Protein AF-0000000072652671 (afdb_homodimer)

Sequence (298 aa):
MTNKTDELKLILDKHKIGIACITETWLKKNNTIYNDFCFNNQFQPLFAHREKRKGGGCAILISNCLTFRCIFQGSKFQCELICVKLLIAQPILIICIYRPPDCTVKNTRKILKYIYNLLGNTKRYIILGDFNSPNINWNMLAASDQIGKMTNKTDELKLILDKHKIGIACITETWLKKNNTIYNDFCFNNQFQPLFAHREKRKGGGCAILISNCLTFRCIFQGSKFQCELICVKLLIAQPILIICIYRPPDCTVKNTRKILKYIYNLLGNTKRYIILGDFNSPNINWNMLAASDQIGK

Foldseek 3Di:
DAVVLVVCLVPDDLVDWDKDKDWWSQDDPVRDPQVSNCNNVQWHKAWADQHPDGTTIMMMIGGNVWDKDWPDAYDALNKGKTWMWTDDPAIEIEIEIEADAPRDLVSVLVVVVVVVVVCVPHDHYHYHYDNNHPPHPPPPPVPVVPVVD/DDDVLVVCLVPDDLVDWDKDKDWWPQDDPVRDPQVSNCNNVQWHKAWADQHPDGTTIMMMIGGNVWDKDWPDAYDALNKGKTWMWTDDPAIEIEIEIEADQPRDLVSVVVVVVVVVVVCVPHDHYHYHYDNNHPPHPPPPPVPVVPVVD

Nearest PDB structures (foldseek):
  9dp2-assembly1_A  TM=6.483E-01  e=9.415E-03  Homo sapiens
  6mko-assembly1_A  TM=5.745E-01  e=6.938E-03  Homo sapiens
  7cd5-assembly1_A  TM=5.610E-01  e=8.857E-03  Mus musculus
  6xpd-assembly1_A  TM=3.887E-01  e=1.246E+00  Homo sapiens
  6xpe-assembly1_A  TM=3.657E-01  e=2.030E+00  Homo sapiens

pLDDT: mean 76.17, std 20.05, range [20.12, 97.31]

Secondary structure (DSSP, 8-state):
--HHHHHHHHH--TTSEEEEEEE-----GGG--HHHHHTTTTEEEEEE--SSSSS--EEEEEETTS-EEEEEEEEETTEEEEEEEE-SSS-EEEEEEE--TT--HHHHHHHHHHHHHHHTT-SEEEEEEE---SS--GGGGGGHHHH--/--THHHHHHHH--TTSEEEEEEE-----GGG--HHHHHTTTTEEEEEE--SSSSS--EEEEEETTS-EEEEEEEEETTEEEEEEEE-SSS-EEEEEEE--TT--HHHHHHHHHHHHHHHTT-SEEEEEEE---SS--GGGGGGHHHH--

Radius of gyration: 17.99 Å; Cα contacts (8 Å, |Δi|>4): 684; chains: 2; bounding box: 40×51×48 Å

Structure (mmCIF, N/CA/C/O backbone):
data_AF-0000000072652671-model_v1
#
loop_
_entity.id
_entity.type
_entity.pdbx_description
1 polymer 'Endonuclease/exonuclease/phosphatase domain-containing protein'
#
loop_
_atom_site.group_PDB
_atom_site.id
_atom_site.type_symbol
_atom_site.label_atom_id
_atom_site.label_alt_id
_atom_site.label_comp_id
_atom_site.label_asym_id
_atom_site.label_entity_id
_atom_site.label_seq_id
_atom_site.pdbx_PDB_ins_code
_atom_site.Cartn_x
_atom_site.Cartn_y
_atom_site.Cartn_z
_atom_site.occupancy
_atom_site.B_iso_or_equiv
_atom_site.auth_seq_id
_atom_site.auth_comp_id
_atom_site.auth_asym_id
_atom_site.auth_atom_id
_atom_site.pdbx_PDB_model_num
ATOM 1 N N . MET A 1 1 ? 16.094 -19.891 -0.466 1 27.89 1 MET A N 1
ATOM 2 C CA . MET A 1 1 ? 14.664 -19.812 -0.726 1 27.89 1 MET A CA 1
ATOM 3 C C . MET A 1 1 ? 13.984 -18.844 0.251 1 27.89 1 MET A C 1
ATOM 5 O O . MET A 1 1 ? 14.477 -18.641 1.362 1 27.89 1 MET A O 1
ATOM 9 N N . THR A 1 2 ? 12.734 -18.016 -0.1 1 42.75 2 THR A N 1
ATOM 10 C CA . THR A 1 2 ? 12.383 -16.625 -0.364 1 42.75 2 THR A CA 1
ATOM 11 C C . THR A 1 2 ? 11.766 -15.969 0.874 1 42.75 2 THR A C 1
ATOM 13 O O . THR A 1 2 ? 10.781 -16.469 1.412 1 42.75 2 THR A O 1
ATOM 16 N N . ASN A 1 3 ? 12.547 -15.164 1.751 1 51.25 3 ASN A N 1
ATOM 17 C CA . ASN A 1 3 ? 12.43 -14.477 3.031 1 51.25 3 ASN A CA 1
ATOM 18 C C . ASN A 1 3 ? 11.188 -13.594 3.084 1 51.25 3 ASN A C 1
ATOM 20 O O . ASN A 1 3 ? 10.5 -13.539 4.102 1 51.25 3 ASN A O 1
ATOM 24 N N . LYS A 1 4 ? 10.875 -12.961 2.043 1 58.47 4 LYS A N 1
ATOM 25 C CA . LYS A 1 4 ? 9.719 -12.086 1.948 1 58.47 4 LYS A CA 1
ATOM 26 C C . LYS A 1 4 ? 8.422 -12.859 2.172 1 58.47 4 LYS A C 1
ATOM 28 O O . LYS A 1 4 ? 7.531 -12.398 2.893 1 58.47 4 LYS A O 1
ATOM 33 N N . THR A 1 5 ? 8.469 -14.055 1.841 1 63.81 5 THR A N 1
ATOM 34 C CA . THR A 1 5 ? 7.258 -14.859 1.917 1 63.81 5 THR A CA 1
ATOM 35 C C . THR A 1 5 ? 6.992 -15.305 3.352 1 63.81 5 THR A C 1
ATOM 37 O O . THR A 1 5 ? 5.84 -15.352 3.791 1 63.81 5 THR A O 1
ATOM 40 N N . ASP A 1 6 ? 8.094 -15.336 4.156 1 66.25 6 ASP A N 1
ATOM 41 C CA . ASP A 1 6 ? 7.91 -15.781 5.535 1 66.25 6 ASP A CA 1
ATOM 42 C C . ASP A 1 6 ? 7.324 -14.672 6.398 1 66.25 6 ASP A C 1
ATOM 44 O O . ASP A 1 6 ? 6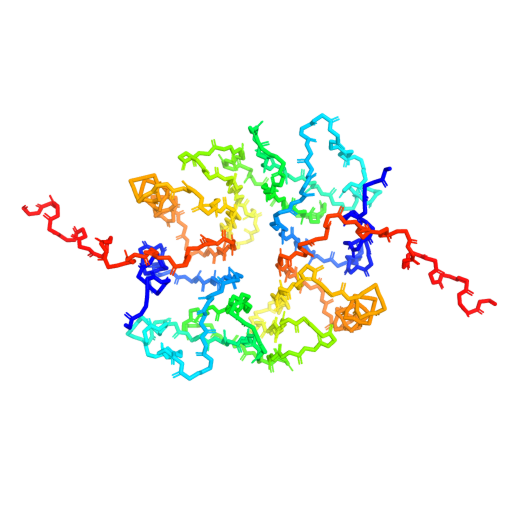.453 -14.922 7.234 1 66.25 6 ASP A O 1
ATOM 48 N N . GLU A 1 7 ? 7.832 -13.438 6.23 1 67.88 7 GLU A N 1
ATOM 49 C CA . GLU A 1 7 ? 7.305 -12.289 6.961 1 67.88 7 GLU A CA 1
ATOM 50 C C . GLU A 1 7 ? 5.82 -12.086 6.672 1 67.88 7 GLU A C 1
ATOM 52 O O . GLU A 1 7 ? 5.035 -11.812 7.586 1 67.88 7 GLU A O 1
ATOM 57 N N . LEU A 1 8 ? 5.547 -12.258 5.484 1 71.81 8 LEU A N 1
ATOM 58 C CA . LEU A 1 8 ? 4.152 -12.109 5.09 1 71.81 8 LEU A CA 1
ATOM 59 C C . LEU A 1 8 ? 3.285 -13.195 5.723 1 71.81 8 LEU A C 1
ATOM 61 O O . LEU A 1 8 ? 2.166 -12.922 6.16 1 71.81 8 LEU A O 1
ATOM 65 N N . LYS A 1 9 ? 3.883 -14.305 5.828 1 71.56 9 LYS A N 1
ATOM 66 C CA . LYS A 1 9 ? 3.137 -15.43 6.391 1 71.56 9 LYS A CA 1
ATOM 67 C C . LYS A 1 9 ? 2.77 -15.164 7.852 1 71.56 9 LYS A C 1
ATOM 69 O O . LYS A 1 9 ? 1.702 -15.578 8.312 1 71.56 9 LYS A O 1
ATOM 74 N N . LEU A 1 10 ? 3.639 -14.438 8.5 1 67.69 10 LEU A N 1
ATOM 75 C CA . LEU A 1 10 ? 3.428 -14.156 9.914 1 67.69 10 LEU A CA 1
ATOM 76 C C . LEU A 1 10 ? 2.236 -13.219 10.109 1 67.69 10 LEU A C 1
ATOM 78 O O . LEU A 1 10 ? 1.54 -13.305 11.125 1 67.69 10 LEU A O 1
ATOM 82 N N . ILE A 1 11 ? 2.021 -12.492 9.125 1 70.88 11 ILE A N 1
ATOM 83 C CA . ILE A 1 11 ? 1.024 -11.461 9.367 1 70.88 11 ILE A CA 1
ATOM 84 C C . ILE A 1 11 ? -0.266 -11.797 8.625 1 70.88 11 ILE A C 1
ATOM 86 O O . ILE A 1 11 ? -1.341 -11.312 8.977 1 70.88 11 ILE A O 1
ATOM 90 N N . LEU A 1 12 ? -0.127 -12.656 7.715 1 74.5 12 LEU A N 1
ATOM 91 C CA . LEU A 1 12 ? -1.332 -12.984 6.961 1 74.5 12 LEU A CA 1
ATOM 92 C C . LEU A 1 12 ? -2.121 -14.086 7.656 1 74.5 12 LEU A C 1
ATOM 94 O O . LEU A 1 12 ? -1.547 -15.086 8.094 1 74.5 12 LEU A O 1
ATOM 98 N N . ASP A 1 13 ? -3.316 -13.75 8.023 1 69.69 13 ASP A N 1
ATOM 99 C CA . ASP A 1 13 ? -4.223 -14.703 8.648 1 69.69 13 ASP A CA 1
ATOM 100 C C . ASP A 1 13 ? -5.125 -15.367 7.613 1 69.69 13 ASP A C 1
ATOM 102 O O . ASP A 1 13 ? -5.938 -14.703 6.969 1 69.69 13 ASP A O 1
ATO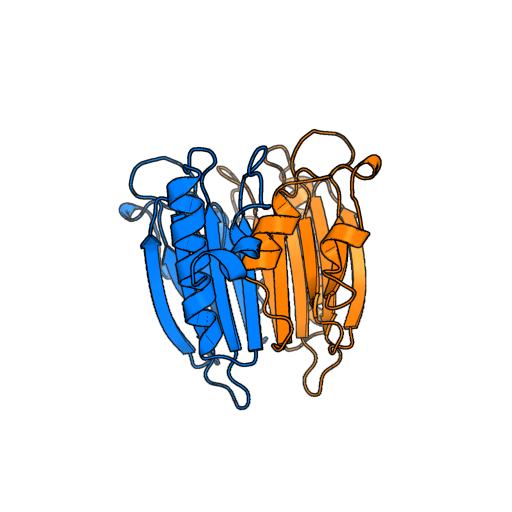M 106 N N . LYS A 1 14 ? -5.059 -16.656 7.547 1 65.12 14 LYS A N 1
ATOM 107 C CA . LYS A 1 14 ? -5.762 -17.422 6.527 1 65.12 14 LYS A CA 1
ATOM 108 C C . LYS A 1 14 ? -7.27 -17.391 6.766 1 65.12 14 LYS A C 1
ATOM 110 O O . LYS A 1 14 ? -8.047 -17.703 5.863 1 65.12 14 LYS A O 1
ATOM 115 N N . HIS A 1 15 ? -7.66 -17.016 7.848 1 70 15 HIS A N 1
ATOM 116 C CA . HIS A 1 15 ? -9.086 -17.047 8.156 1 70 15 HIS A CA 1
ATOM 117 C C . HIS A 1 15 ? -9.727 -15.68 7.914 1 70 15 HIS A C 1
ATOM 119 O O . HIS A 1 15 ? -10.945 -15.531 8.039 1 70 15 HIS A O 1
ATOM 125 N N . LYS A 1 16 ? -8.906 -14.836 7.535 1 77.38 16 LYS A N 1
ATOM 126 C CA . LYS A 1 16 ? -9.398 -13.477 7.32 1 77.38 16 LYS A CA 1
ATOM 127 C C . LYS A 1 16 ? -9.328 -13.102 5.844 1 77.38 16 LYS A C 1
ATOM 129 O O . LYS A 1 16 ? -8.711 -13.805 5.043 1 77.38 16 LYS A O 1
ATOM 134 N N . ILE A 1 17 ? -10.195 -12.18 5.523 1 78.75 17 ILE A N 1
ATOM 135 C CA . ILE A 1 17 ? -10.156 -11.641 4.168 1 78.75 17 ILE A CA 1
ATOM 136 C C . ILE A 1 17 ? -9.125 -10.516 4.094 1 78.75 17 ILE A C 1
ATOM 138 O O . ILE A 1 17 ? -9.32 -9.453 4.688 1 78.75 17 ILE A O 1
ATOM 142 N N . GLY A 1 18 ? -8.117 -10.906 3.414 1 87.44 18 GLY A N 1
ATOM 143 C CA . GLY A 1 18 ? -7.023 -9.945 3.473 1 87.44 18 GLY A CA 1
ATOM 144 C C . GLY A 1 18 ? -6.359 -9.719 2.127 1 87.44 18 GLY A C 1
ATOM 145 O O . GLY A 1 18 ? -6.512 -10.523 1.207 1 87.44 18 GLY A O 1
ATOM 146 N N . ILE A 1 19 ? -5.855 -8.578 1.932 1 91 19 ILE A N 1
ATOM 147 C CA . ILE A 1 19 ? -5.023 -8.211 0.794 1 91 19 ILE A CA 1
ATOM 148 C C . ILE A 1 19 ? -3.688 -7.664 1.291 1 91 19 ILE A C 1
ATOM 150 O O . ILE A 1 19 ? -3.648 -6.883 2.246 1 91 19 ILE A O 1
ATOM 154 N N . ALA A 1 20 ? -2.633 -8.141 0.738 1 89.19 20 ALA A N 1
ATOM 155 C CA . ALA A 1 20 ? -1.309 -7.602 1.043 1 89.19 20 ALA A CA 1
ATOM 156 C C . ALA A 1 20 ? -0.639 -7.047 -0.21 1 89.19 20 ALA A C 1
ATOM 158 O O . ALA A 1 20 ? -0.606 -7.711 -1.25 1 89.19 20 ALA A O 1
ATOM 159 N N . CYS A 1 21 ? -0.188 -5.812 -0.138 1 90.38 21 CYS A N 1
ATOM 160 C CA . CYS A 1 21 ? 0.59 -5.184 -1.197 1 90.38 21 CYS A CA 1
ATOM 161 C C . CYS A 1 21 ? 2.021 -4.922 -0.741 1 90.38 21 CYS A C 1
ATOM 163 O O . CYS A 1 21 ? 2.242 -4.27 0.28 1 90.38 21 CYS A O 1
ATOM 165 N N . ILE A 1 22 ? 2.92 -5.359 -1.523 1 85.19 22 ILE A N 1
ATOM 166 C CA . ILE A 1 22 ? 4.324 -5.273 -1.14 1 85.19 22 ILE A CA 1
ATOM 167 C C . ILE A 1 22 ? 5.121 -4.586 -2.248 1 85.19 22 ILE A C 1
ATOM 169 O O . ILE A 1 22 ? 4.949 -4.902 -3.43 1 85.19 22 ILE A O 1
ATOM 173 N N . THR A 1 23 ? 5.883 -3.609 -1.855 1 84.44 23 THR A N 1
ATOM 174 C CA . THR A 1 23 ? 6.812 -3.02 -2.812 1 84.44 23 THR A CA 1
ATOM 175 C C . THR A 1 23 ? 8.25 -3.416 -2.486 1 84.44 23 THR A C 1
ATOM 177 O O . THR A 1 23 ? 8.57 -3.691 -1.331 1 84.44 23 THR A O 1
ATOM 180 N N . GLU A 1 24 ? 9.148 -3.508 -3.477 1 74.75 24 GLU A N 1
ATOM 181 C CA . GLU A 1 24 ? 10.539 -3.951 -3.408 1 74.75 24 GLU A CA 1
ATOM 182 C C . GLU A 1 24 ? 10.625 -5.414 -2.977 1 74.75 24 GLU A C 1
ATOM 184 O O . GLU A 1 24 ? 11.172 -5.719 -1.912 1 74.75 24 GLU A O 1
ATOM 189 N N . THR A 1 25 ? 10.109 -6.312 -3.686 1 64.69 25 THR A N 1
ATOM 190 C CA . THR A 1 25 ? 10.047 -7.742 -3.398 1 64.69 25 THR A CA 1
ATOM 191 C C . THR A 1 25 ? 11.406 -8.398 -3.635 1 64.69 25 THR A C 1
ATOM 193 O O . THR A 1 25 ? 11.68 -9.477 -3.1 1 64.69 25 THR A O 1
ATOM 196 N N . TRP A 1 26 ? 12.25 -7.758 -4.242 1 59.72 26 TRP A N 1
ATOM 197 C CA . TRP A 1 26 ? 13.562 -8.242 -4.629 1 59.72 26 TRP A CA 1
ATOM 198 C C . TRP A 1 26 ? 13.461 -9.602 -5.312 1 59.72 26 TRP A C 1
ATOM 200 O O . TRP A 1 26 ? 14.414 -10.391 -5.297 1 59.72 26 TRP A O 1
ATOM 210 N N . LEU A 1 27 ? 12.211 -9.844 -5.68 1 62.81 27 LEU A N 1
ATOM 211 C CA . LEU A 1 27 ? 12.008 -11.109 -6.387 1 62.81 27 LEU A CA 1
ATOM 212 C C . LEU A 1 27 ? 12.336 -10.961 -7.871 1 62.81 27 LEU A C 1
ATOM 214 O O . LEU A 1 27 ? 12.047 -9.922 -8.477 1 62.81 27 LEU A O 1
ATOM 218 N N . LYS A 1 28 ? 13.234 -11.859 -8.344 1 60.84 28 LYS A N 1
ATOM 219 C CA . LYS A 1 28 ? 13.453 -11.938 -9.781 1 60.84 28 LYS A CA 1
ATOM 220 C C . LYS A 1 28 ? 12.508 -12.953 -10.422 1 60.84 28 LYS A C 1
ATOM 222 O O . LYS A 1 28 ? 12.062 -13.898 -9.766 1 60.84 28 LYS A O 1
ATOM 227 N N . LYS A 1 29 ? 12.055 -12.523 -11.656 1 60.69 29 LYS A N 1
ATOM 228 C CA . LYS A 1 29 ? 11.156 -13.383 -12.406 1 60.69 29 LYS A CA 1
ATOM 229 C C . LYS A 1 29 ? 11.562 -14.852 -12.289 1 60.69 29 LYS A C 1
ATOM 231 O O . LYS A 1 29 ? 10.711 -15.719 -12.086 1 60.69 29 LYS A O 1
ATOM 236 N N . ASN A 1 30 ? 12.758 -15.055 -12.344 1 58.38 30 ASN A N 1
ATOM 237 C CA . ASN A 1 30 ? 13.219 -16.438 -12.391 1 58.38 30 ASN A CA 1
ATOM 238 C C . ASN A 1 30 ? 13.297 -17.047 -10.992 1 58.38 30 ASN A C 1
ATO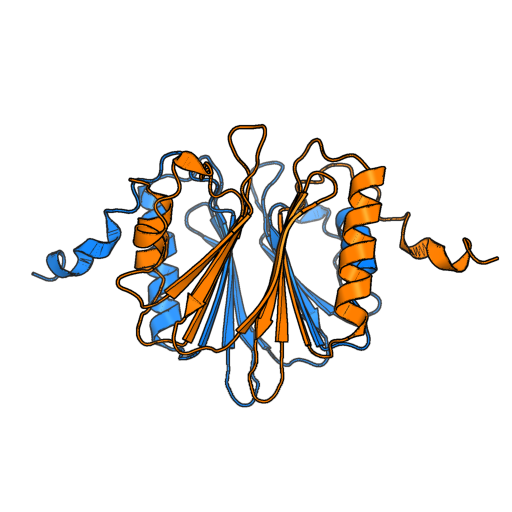M 240 O O . ASN A 1 30 ? 13.375 -18.266 -10.844 1 58.38 30 ASN A O 1
ATOM 244 N N . ASN A 1 31 ? 13.281 -16.234 -10 1 57.28 31 ASN A N 1
ATOM 245 C CA . ASN A 1 31 ? 13.453 -16.734 -8.641 1 57.28 31 ASN A CA 1
ATOM 246 C C . ASN A 1 31 ? 12.164 -16.641 -7.836 1 57.28 31 ASN A C 1
ATOM 248 O O . ASN A 1 31 ? 12.141 -16.953 -6.648 1 57.28 31 ASN A O 1
ATOM 252 N N . THR A 1 32 ? 11.195 -16.172 -8.602 1 57.91 32 THR A N 1
ATOM 253 C CA . THR A 1 32 ? 9.961 -16.031 -7.836 1 57.91 32 THR A CA 1
ATOM 254 C C . THR A 1 32 ? 9.32 -17.391 -7.582 1 57.91 32 THR A C 1
ATOM 256 O O . THR A 1 32 ? 9.008 -18.125 -8.531 1 57.91 32 THR A O 1
ATOM 259 N N . ILE A 1 33 ? 9.414 -17.844 -6.301 1 59.34 33 ILE A N 1
ATOM 260 C CA . ILE A 1 33 ? 8.656 -19.047 -5.988 1 59.34 33 ILE A CA 1
ATOM 261 C C . ILE A 1 33 ? 7.188 -18.703 -5.762 1 59.34 33 ILE A C 1
ATOM 263 O O . ILE A 1 33 ? 6.82 -18.203 -4.691 1 59.34 33 ILE A O 1
ATOM 267 N N . TYR A 1 34 ? 6.395 -18.719 -6.785 1 68.12 34 TYR A N 1
ATOM 268 C CA . TYR A 1 34 ? 4.953 -18.516 -6.809 1 68.12 34 TYR A CA 1
ATOM 269 C C . TYR A 1 34 ? 4.273 -19.281 -5.684 1 68.12 34 TYR A C 1
ATOM 271 O O . TYR A 1 34 ? 3.461 -18.734 -4.941 1 68.12 34 TYR A O 1
ATOM 279 N N . ASN A 1 35 ? 4.727 -20.438 -5.441 1 70.19 35 ASN A N 1
ATOM 280 C CA . ASN A 1 35 ? 4.07 -21.328 -4.492 1 70.19 35 ASN A CA 1
ATOM 281 C C . ASN A 1 35 ? 4.242 -20.844 -3.055 1 70.19 35 ASN A C 1
ATOM 283 O O . ASN A 1 35 ? 3.344 -21.016 -2.229 1 70.19 35 ASN A O 1
ATOM 287 N N . ASP A 1 36 ? 5.352 -20.219 -2.863 1 71.19 36 ASP A N 1
ATOM 288 C CA . ASP A 1 36 ? 5.609 -19.734 -1.509 1 71.19 36 ASP A CA 1
ATOM 289 C C . ASP A 1 36 ? 4.664 -18.594 -1.14 1 71.19 36 ASP A C 1
ATOM 291 O O . ASP A 1 36 ? 4.285 -18.453 0.024 1 71.19 36 ASP A O 1
ATOM 295 N N . PHE A 1 37 ? 4.16 -17.906 -2.164 1 74.19 37 PHE A N 1
ATOM 296 C CA . PHE A 1 37 ? 3.328 -16.75 -1.907 1 74.19 37 PHE A CA 1
ATOM 297 C C . PHE A 1 37 ? 1.853 -17.125 -1.882 1 74.19 37 PHE A C 1
ATOM 299 O O . PHE A 1 37 ? 1.009 -16.328 -1.459 1 74.19 37 PHE A O 1
ATOM 306 N N . CYS A 1 38 ? 1.585 -18.328 -2.145 1 77.81 38 CYS A N 1
ATOM 307 C CA . CYS A 1 38 ? 0.197 -18.781 -2.119 1 77.81 38 CYS A CA 1
ATOM 308 C C . CYS A 1 38 ? -0.225 -19.172 -0.707 1 77.81 38 CYS A C 1
ATOM 310 O O . CYS A 1 38 ? -1.419 -19.25 -0.413 1 77.81 38 CYS A O 1
ATOM 312 N N . PHE A 1 39 ? 0.693 -19.328 0.117 1 77.19 39 PHE A N 1
ATOM 313 C CA . PHE A 1 39 ? 0.412 -19.703 1.496 1 77.19 39 PHE A CA 1
ATOM 314 C C . PHE A 1 39 ? -0.635 -20.812 1.55 1 77.19 39 PHE A C 1
ATOM 316 O O . PHE A 1 39 ? -1.714 -20.625 2.115 1 77.19 39 PHE A O 1
ATOM 323 N N . ASN A 1 40 ? -0.235 -22.062 1.021 1 77.62 40 ASN A N 1
ATOM 324 C CA . ASN A 1 40 ? -1.129 -23.203 0.958 1 77.62 40 ASN A CA 1
ATOM 325 C C . ASN A 1 40 ? -2.451 -22.859 0.284 1 77.62 40 ASN A C 1
ATOM 327 O O . ASN A 1 40 ? -3.523 -23.156 0.813 1 77.62 40 ASN A O 1
ATOM 331 N N . ASN A 1 41 ? -2.484 -22.078 -0.693 1 81.88 41 ASN A N 1
ATOM 332 C CA . ASN A 1 41 ? -3.605 -21.719 -1.556 1 81.88 41 ASN A CA 1
ATOM 333 C C . ASN A 1 41 ? -4.582 -20.781 -0.846 1 81.88 41 ASN A C 1
ATOM 335 O O . ASN A 1 41 ? -5.781 -20.781 -1.137 1 81.88 41 ASN A O 1
ATOM 339 N N . GLN A 1 42 ? -4.059 -20.172 0.102 1 85.75 42 GLN A N 1
ATOM 340 C CA . GLN A 1 42 ? -4.902 -19.234 0.822 1 85.75 42 GLN A CA 1
ATOM 341 C C . GLN A 1 42 ? -4.914 -17.875 0.133 1 85.75 42 GLN A C 1
ATOM 343 O O . GLN A 1 42 ? -5.863 -17.094 0.289 1 85.75 42 GLN A O 1
ATOM 348 N N . PHE A 1 43 ? -3.857 -17.719 -0.622 1 88.62 43 PHE A N 1
ATOM 349 C CA . PHE A 1 43 ? -3.736 -16.438 -1.314 1 88.62 43 PHE A CA 1
ATOM 350 C C . PHE A 1 43 ? -3.406 -16.641 -2.787 1 88.62 43 PHE A C 1
ATOM 352 O O . PHE A 1 43 ? -2.812 -17.656 -3.156 1 88.62 43 PHE A O 1
ATOM 359 N N . GLN A 1 44 ? -3.84 -15.719 -3.598 1 91.06 44 GLN A N 1
ATOM 360 C CA . GLN A 1 44 ? -3.443 -15.609 -4.996 1 91.06 44 GLN A CA 1
ATOM 361 C C . GLN A 1 44 ? -2.486 -14.438 -5.211 1 91.06 44 GLN A C 1
ATOM 363 O O . GLN A 1 44 ? -2.871 -13.281 -5.051 1 91.06 44 GLN A O 1
ATOM 368 N N . PRO A 1 45 ? -1.253 -14.828 -5.531 1 89.94 45 PRO A N 1
ATOM 369 C CA . PRO A 1 45 ? -0.266 -13.758 -5.699 1 89.94 45 PRO A CA 1
ATOM 370 C C . PRO A 1 45 ? -0.209 -13.227 -7.129 1 89.94 45 PRO A C 1
ATOM 372 O O . PRO A 1 45 ? -0.373 -13.992 -8.086 1 89.94 45 PRO A O 1
ATOM 375 N N . LEU A 1 46 ? -0.063 -11.914 -7.289 1 92.62 46 LEU A N 1
ATOM 376 C CA . LEU A 1 46 ? 0.284 -11.227 -8.531 1 92.62 46 LEU A CA 1
ATOM 377 C C . LEU A 1 46 ? 1.613 -10.492 -8.383 1 92.62 46 LEU A C 1
ATOM 379 O O . LEU A 1 46 ? 1.878 -9.875 -7.352 1 92.62 46 LEU A O 1
ATOM 383 N N . PHE A 1 47 ? 2.439 -10.602 -9.469 1 90.38 47 PHE A N 1
ATOM 384 C CA . PHE A 1 47 ? 3.766 -10 -9.367 1 90.38 47 PHE A CA 1
ATOM 385 C C . PHE A 1 47 ? 4.023 -9.062 -10.539 1 90.38 47 PHE A C 1
ATOM 387 O O . PHE A 1 47 ? 3.639 -9.352 -11.672 1 90.38 47 PHE A O 1
ATOM 394 N N . ALA A 1 48 ? 4.637 -7.953 -10.242 1 91.12 48 ALA A N 1
ATOM 395 C CA . ALA A 1 48 ? 5.297 -7.105 -11.227 1 91.12 48 ALA A CA 1
ATOM 396 C C . ALA A 1 48 ? 6.785 -6.969 -10.93 1 91.12 48 ALA A C 1
ATOM 398 O O . ALA A 1 48 ? 7.18 -6.207 -10.039 1 91.12 48 ALA A O 1
ATOM 399 N N . HIS A 1 49 ? 7.578 -7.691 -11.625 1 83.94 49 HIS A N 1
ATOM 400 C CA . HIS A 1 49 ? 9.016 -7.73 -11.391 1 83.94 49 HIS A CA 1
ATOM 401 C C . HIS A 1 49 ? 9.727 -6.609 -12.133 1 83.94 49 HIS A C 1
ATOM 403 O O . HIS A 1 49 ? 9.297 -6.203 -13.219 1 83.94 49 HIS A O 1
ATOM 409 N N . ARG A 1 50 ? 10.836 -6.277 -11.461 1 78.19 50 ARG A N 1
ATOM 410 C CA . ARG A 1 50 ? 11.719 -5.375 -12.195 1 78.19 50 ARG A CA 1
ATOM 411 C C . ARG A 1 50 ? 12.617 -6.152 -13.156 1 78.19 50 ARG A C 1
ATOM 413 O O . ARG A 1 50 ? 13.211 -7.164 -12.773 1 78.19 50 ARG A O 1
ATOM 420 N N . GLU A 1 51 ? 12.641 -5.855 -14.328 1 69.06 51 GLU A N 1
ATOM 421 C CA . GLU A 1 51 ? 13.32 -6.648 -15.352 1 69.06 51 GLU A CA 1
ATOM 422 C C . GLU A 1 51 ? 14.812 -6.359 -15.367 1 69.06 51 GLU A C 1
ATOM 424 O O . GLU A 1 51 ? 15.625 -7.258 -15.602 1 69.06 51 GLU A O 1
ATOM 429 N N . LYS A 1 52 ? 15.305 -5.242 -15.133 1 63.94 52 LYS A N 1
ATOM 430 C CA . LYS A 1 52 ? 16.672 -4.91 -15.531 1 63.94 52 LYS A CA 1
ATOM 431 C C . LYS A 1 52 ? 17.594 -4.797 -14.32 1 63.94 52 LYS A C 1
ATOM 433 O O . LYS A 1 52 ? 18.812 -4.738 -14.461 1 63.94 52 LYS A O 1
ATOM 438 N N . ARG A 1 53 ? 17.109 -4.68 -13.094 1 63.91 53 ARG A N 1
ATOM 439 C CA . ARG A 1 53 ? 17.969 -4.414 -11.945 1 63.91 53 ARG A CA 1
ATOM 440 C C . ARG A 1 53 ? 17.469 -5.141 -10.703 1 63.91 53 ARG A C 1
ATOM 442 O O . ARG A 1 53 ? 16.297 -5.535 -10.633 1 63.91 53 ARG A O 1
ATOM 449 N N . LYS A 1 54 ? 18.625 -5.375 -9.898 1 62.84 54 LYS A N 1
ATOM 450 C CA . LYS A 1 54 ? 18.281 -5.922 -8.594 1 62.84 54 LYS A CA 1
ATOM 451 C C . LYS A 1 54 ? 17.438 -4.938 -7.789 1 62.84 54 LYS A C 1
ATOM 453 O O . LYS A 1 54 ? 17.594 -3.723 -7.934 1 62.84 54 LYS A O 1
ATOM 458 N N . GLY A 1 55 ? 16.562 -5.469 -7.199 1 69.12 55 GLY A N 1
ATOM 459 C CA . GLY A 1 55 ? 15.711 -4.641 -6.363 1 69.12 55 GLY A CA 1
ATOM 460 C C . GLY A 1 55 ? 14.422 -4.223 -7.055 1 69.12 55 GLY A C 1
ATOM 461 O O . GLY A 1 55 ? 14.125 -4.699 -8.156 1 69.12 55 GLY A O 1
ATOM 462 N N . GLY A 1 56 ? 13.578 -3.66 -6.391 1 75.88 56 GLY A N 1
ATOM 463 C CA . GLY A 1 56 ? 12.328 -3.158 -6.934 1 75.88 56 GLY A CA 1
ATOM 464 C C . GLY A 1 56 ? 11.242 -4.215 -7.008 1 75.88 56 GLY A C 1
ATOM 465 O O . GLY A 1 56 ? 11.266 -5.191 -6.25 1 75.88 56 GLY A O 1
ATOM 466 N N . GLY A 1 57 ? 10.219 -3.883 -7.879 1 84.38 57 GLY A N 1
ATOM 467 C CA . GLY A 1 57 ? 9.078 -4.773 -8.055 1 84.38 57 GLY A CA 1
ATOM 468 C C . GLY A 1 57 ? 7.98 -4.547 -7.035 1 84.38 57 GLY A C 1
ATOM 469 O O . GLY A 1 57 ? 8.195 -3.877 -6.023 1 84.38 57 GLY A O 1
ATOM 470 N N . CYS A 1 58 ? 6.883 -5.078 -7.34 1 89.81 58 CYS A N 1
ATOM 471 C CA . CYS A 1 58 ? 5.781 -5.066 -6.387 1 89.81 58 CYS A CA 1
ATOM 472 C C . CYS A 1 58 ? 4.914 -6.312 -6.539 1 89.81 58 CYS A C 1
ATOM 474 O O . CYS A 1 58 ? 5.023 -7.031 -7.531 1 89.81 58 CYS A O 1
ATOM 476 N N . ALA A 1 59 ? 4.223 -6.641 -5.48 1 89.56 59 ALA A N 1
ATOM 477 C CA . ALA A 1 59 ? 3.352 -7.812 -5.438 1 89.56 59 ALA A CA 1
ATOM 478 C C . ALA A 1 59 ? 2.059 -7.504 -4.688 1 89.56 59 ALA A C 1
ATOM 480 O O . ALA A 1 59 ? 2.045 -6.68 -3.771 1 89.56 59 ALA A O 1
ATOM 481 N N . ILE A 1 60 ? 1.012 -8.109 -5.141 1 92.81 60 ILE A N 1
ATOM 482 C CA . ILE A 1 60 ? -0.251 -8.094 -4.41 1 92.81 60 ILE A CA 1
ATOM 483 C C . ILE A 1 60 ? -0.681 -9.523 -4.094 1 92.81 60 ILE A C 1
ATOM 485 O O . ILE A 1 60 ? -0.705 -10.383 -4.984 1 92.81 60 ILE A O 1
ATOM 489 N N . LEU A 1 61 ? -0.901 -9.805 -2.854 1 90.31 61 LEU A N 1
ATOM 490 C CA . LEU A 1 61 ? -1.479 -11.07 -2.406 1 90.31 61 LEU A CA 1
ATOM 491 C C . LEU A 1 61 ? -2.945 -10.891 -2.029 1 90.31 61 LEU A C 1
ATOM 493 O O . LEU A 1 61 ? -3.275 -10.078 -1.166 1 90.31 61 LEU A O 1
ATOM 497 N N . ILE A 1 62 ? -3.789 -11.648 -2.672 1 93.12 62 ILE A N 1
ATOM 498 C CA . ILE A 1 62 ? -5.223 -11.523 -2.445 1 93.12 62 ILE A CA 1
ATOM 499 C C . ILE A 1 62 ? -5.773 -12.836 -1.895 1 93.12 62 ILE A C 1
ATOM 501 O O . ILE A 1 62 ? -5.484 -13.906 -2.426 1 93.12 62 ILE A O 1
ATOM 505 N N . SER A 1 63 ? -6.531 -12.656 -0.817 1 92.06 63 SER A N 1
ATOM 506 C CA . SER A 1 63 ? -7.172 -13.836 -0.256 1 92.06 63 SER A CA 1
ATOM 507 C C . SER A 1 63 ? -7.938 -14.609 -1.324 1 92.06 63 SER A C 1
ATOM 509 O O . SER A 1 63 ? -8.617 -14.016 -2.164 1 92.06 63 SER A O 1
ATOM 511 N N . ASN A 1 64 ? -7.961 -15.914 -1.246 1 90.06 64 ASN A N 1
ATOM 512 C CA . ASN A 1 64 ? -8.586 -16.781 -2.246 1 90.06 64 ASN A CA 1
ATOM 513 C C . ASN A 1 64 ? -10.109 -16.672 -2.211 1 90.06 64 ASN A C 1
ATOM 515 O O . ASN A 1 64 ? -10.789 -17.047 -3.164 1 90.06 64 ASN A O 1
ATOM 519 N N . CYS A 1 65 ? -10.648 -16.203 -1.182 1 88 65 CYS A N 1
ATOM 520 C CA . CYS A 1 65 ? -12.094 -16.078 -1.064 1 88 65 CYS A CA 1
ATOM 521 C C . CYS A 1 65 ? -12.602 -14.859 -1.836 1 88 65 CYS A C 1
ATOM 523 O O . CYS A 1 65 ? -13.812 -14.695 -2.014 1 88 65 CYS A O 1
ATOM 525 N N . LEU A 1 66 ? -11.695 -14.062 -2.34 1 91.25 66 LEU A N 1
ATOM 526 C CA . LEU A 1 66 ? -12.086 -12.867 -3.076 1 91.25 66 LEU A CA 1
ATOM 527 C C . LEU A 1 66 ? -11.977 -13.094 -4.578 1 91.25 66 LEU A C 1
ATOM 529 O O . LEU A 1 66 ? -11.023 -13.734 -5.047 1 91.25 66 LEU A O 1
ATOM 533 N N . THR A 1 67 ? -13.016 -12.641 -5.234 1 93.81 67 THR A N 1
ATOM 534 C CA . THR A 1 67 ? -12.977 -12.633 -6.691 1 93.81 67 THR A CA 1
ATOM 535 C C . THR A 1 67 ? -12.461 -11.297 -7.211 1 93.81 67 THR A C 1
ATOM 537 O O . THR A 1 67 ? -12.844 -10.242 -6.711 1 93.81 67 THR A O 1
ATOM 540 N N . PHE A 1 68 ? -11.5 -11.406 -8.148 1 95.56 68 PHE A N 1
ATOM 541 C CA . PHE A 1 68 ? -10.938 -10.172 -8.688 1 95.56 68 PHE A CA 1
ATOM 542 C C . PHE A 1 68 ? -10.594 -10.336 -10.164 1 95.56 68 PHE A C 1
ATOM 544 O O . PHE A 1 68 ? -10.555 -11.461 -10.68 1 95.56 68 PHE A O 1
ATOM 551 N N . ARG A 1 69 ? -10.477 -9.227 -10.82 1 96.44 69 ARG A N 1
ATOM 552 C CA . ARG A 1 69 ? -9.984 -9.148 -12.188 1 96.44 69 ARG A CA 1
ATOM 553 C C . ARG A 1 69 ? -8.672 -8.375 -12.266 1 96.44 69 ARG A C 1
ATOM 555 O O . ARG A 1 69 ? -8.586 -7.246 -11.766 1 96.44 69 ARG A O 1
ATOM 562 N N . CYS A 1 70 ? -7.672 -9.008 -12.844 1 97.31 70 CYS A N 1
ATOM 563 C CA . CYS A 1 70 ? -6.402 -8.32 -13.07 1 97.31 70 CYS A CA 1
ATOM 564 C C . CYS A 1 70 ? -6.469 -7.438 -14.305 1 97.31 70 CYS A C 1
ATOM 566 O O . CYS A 1 70 ? -6.66 -7.934 -15.422 1 97.31 70 CYS A O 1
ATOM 568 N N . ILE A 1 71 ? -6.309 -6.16 -14.164 1 96.88 71 ILE A N 1
ATOM 569 C CA . ILE A 1 71 ? -6.371 -5.199 -15.258 1 96.88 71 ILE A CA 1
ATOM 570 C C . ILE A 1 71 ? -4.992 -5.051 -15.898 1 96.88 71 ILE A C 1
ATOM 572 O O . ILE A 1 71 ? -4.871 -4.973 -17.125 1 96.88 71 ILE A O 1
ATOM 576 N N . PHE A 1 72 ? -3.963 -4.965 -15.062 1 97.12 72 PHE A N 1
ATOM 577 C CA . PHE A 1 72 ? -2.594 -4.828 -15.547 1 97.12 72 PHE A CA 1
ATOM 578 C C . PHE A 1 72 ? -1.603 -5.383 -14.531 1 97.12 72 PHE A C 1
ATOM 580 O O . PHE A 1 72 ? -1.806 -5.25 -13.32 1 97.12 72 PHE A O 1
ATOM 587 N N . GLN A 1 73 ? -0.596 -6.004 -14.953 1 95.69 73 GLN A N 1
ATOM 588 C CA . GLN A 1 73 ? 0.506 -6.48 -14.125 1 95.69 73 GLN A CA 1
ATOM 589 C C . GLN A 1 73 ? 1.815 -6.496 -14.906 1 95.69 73 GLN A C 1
ATOM 591 O O . GLN A 1 73 ? 1.924 -7.172 -15.93 1 95.69 73 GLN A O 1
ATOM 596 N N . GLY A 1 74 ? 2.744 -5.742 -14.484 1 93.56 74 GLY A N 1
ATOM 597 C CA . GLY A 1 74 ? 4.02 -5.707 -15.18 1 93.56 74 GLY A CA 1
ATOM 598 C C . GLY A 1 74 ? 4.727 -4.371 -15.062 1 93.56 74 GLY A C 1
ATOM 599 O O . GLY A 1 74 ? 4.547 -3.65 -14.078 1 93.56 74 GLY A O 1
ATOM 600 N N . SER A 1 75 ? 5.656 -4.207 -15.953 1 92.44 75 SER A N 1
ATOM 601 C CA . SER A 1 75 ? 6.383 -2.943 -16.016 1 92.44 75 SER A CA 1
ATOM 602 C C . SER A 1 75 ? 5.805 -2.023 -17.078 1 92.44 75 SER A C 1
ATOM 604 O O . SER A 1 75 ? 5.441 -2.479 -18.172 1 92.44 75 SER A O 1
ATOM 606 N N . LYS A 1 76 ? 5.57 -0.762 -16.656 1 93.38 76 LYS A N 1
ATOM 607 C CA . LYS A 1 76 ? 5.078 0.275 -17.547 1 93.38 76 LYS A CA 1
ATOM 608 C C . LYS A 1 76 ? 5.727 1.622 -17.25 1 93.38 76 LYS A C 1
ATOM 610 O O . LYS A 1 76 ? 5.785 2.043 -16.094 1 93.38 76 LYS A O 1
ATOM 615 N N . PHE A 1 77 ? 6.289 2.338 -18.312 1 93.5 77 PHE A N 1
ATOM 616 C CA . PHE A 1 77 ? 6.926 3.643 -18.156 1 93.5 77 PHE A CA 1
ATOM 617 C C . PHE A 1 77 ? 7.98 3.609 -17.062 1 93.5 77 PHE A C 1
ATOM 619 O O . PHE A 1 77 ? 8.008 4.484 -16.203 1 93.5 77 PHE A O 1
ATOM 626 N N . GLN A 1 78 ? 8.758 2.596 -16.984 1 90.5 78 GLN A N 1
ATOM 627 C CA . GLN A 1 78 ? 9.898 2.395 -16.109 1 90.5 78 GLN A CA 1
ATOM 628 C C . GLN A 1 78 ? 9.438 2.053 -14.688 1 90.5 78 GLN A C 1
ATOM 630 O O . GLN A 1 78 ? 10.25 1.979 -13.766 1 90.5 78 GLN A O 1
ATOM 635 N N . CYS A 1 79 ? 8.125 1.913 -14.484 1 92.06 79 CYS A N 1
ATOM 636 C CA . CYS A 1 79 ? 7.602 1.577 -13.164 1 92.06 79 CYS A CA 1
ATOM 637 C C . CYS A 1 79 ? 7.039 0.162 -13.141 1 92.06 79 CYS A C 1
ATOM 639 O O . CYS A 1 79 ? 6.648 -0.371 -14.18 1 92.06 79 CYS A O 1
ATOM 641 N N . GLU A 1 80 ? 7.055 -0.45 -12 1 92.5 80 GLU A N 1
ATOM 642 C CA . GLU A 1 80 ? 6.305 -1.683 -11.773 1 92.5 80 GLU A CA 1
ATOM 643 C C . GLU A 1 80 ? 4.898 -1.388 -11.258 1 92.5 80 GLU A C 1
ATOM 645 O O . GLU A 1 80 ? 4.719 -0.55 -10.375 1 92.5 80 GLU A O 1
ATOM 650 N N . LEU A 1 81 ? 3.955 -2.035 -11.914 1 94.69 81 LEU A N 1
ATOM 651 C CA . LEU A 1 81 ? 2.568 -1.686 -11.625 1 94.69 81 LEU A CA 1
ATOM 652 C C . LEU A 1 81 ? 1.684 -2.926 -11.625 1 94.69 81 LEU A C 1
ATOM 654 O O . LEU A 1 81 ? 1.826 -3.795 -12.492 1 94.69 81 LEU A O 1
ATOM 658 N N . ILE A 1 82 ? 0.837 -3.031 -10.586 1 96.56 82 ILE A N 1
ATOM 659 C CA . ILE A 1 82 ? -0.233 -4.023 -10.57 1 96.56 82 ILE A CA 1
ATOM 660 C C . ILE A 1 82 ? -1.574 -3.33 -10.344 1 96.56 82 ILE A C 1
ATOM 662 O O . ILE A 1 82 ? -1.721 -2.533 -9.414 1 96.56 82 ILE A O 1
ATOM 666 N N . CYS A 1 83 ? -2.514 -3.547 -11.242 1 96.88 83 CYS A N 1
ATOM 667 C CA . CYS A 1 83 ? -3.869 -3.014 -11.148 1 96.88 83 CYS A CA 1
ATOM 668 C C . CYS A 1 83 ? -4.895 -4.141 -11.078 1 96.88 83 CYS A C 1
ATOM 670 O O . CYS A 1 83 ? -5.008 -4.938 -12.008 1 96.88 83 CYS A O 1
ATOM 672 N N . VAL A 1 84 ? -5.637 -4.152 -9.953 1 96.94 84 VAL A N 1
ATOM 673 C CA . VAL A 1 84 ? -6.629 -5.203 -9.758 1 96.94 84 VAL A CA 1
ATOM 674 C C . VAL A 1 84 ? -7.969 -4.582 -9.367 1 96.94 84 VAL A C 1
ATOM 676 O O . VAL A 1 84 ? -8.016 -3.607 -8.609 1 96.94 84 VAL A O 1
ATOM 679 N N . LYS A 1 85 ? -9.016 -5.133 -9.969 1 95.88 85 LYS A N 1
ATOM 680 C CA . LYS A 1 85 ? -10.367 -4.75 -9.578 1 95.88 85 LYS A CA 1
ATOM 681 C C . LYS A 1 85 ? -11.039 -5.859 -8.766 1 95.88 85 LYS A C 1
ATOM 683 O O . LYS A 1 85 ? -11.211 -6.977 -9.258 1 95.88 85 LYS A O 1
ATOM 688 N N . LEU A 1 86 ? -11.344 -5.562 -7.504 1 93.31 86 LEU A N 1
ATOM 689 C CA . LEU A 1 86 ? -12.109 -6.5 -6.691 1 93.31 86 LEU A CA 1
ATOM 690 C C . LEU A 1 86 ? -13.578 -6.52 -7.121 1 93.31 86 LEU A C 1
ATOM 692 O O . LEU A 1 86 ? -14.219 -5.473 -7.203 1 93.31 86 LEU A O 1
ATOM 696 N N . LEU A 1 87 ? -14.055 -7.723 -7.391 1 92.25 87 LEU A N 1
ATOM 697 C CA . LEU A 1 87 ? -15.422 -7.867 -7.871 1 92.25 87 LEU A CA 1
ATOM 698 C C . LEU A 1 87 ? -16.359 -8.211 -6.723 1 92.25 87 LEU A C 1
ATOM 700 O O . LEU A 1 87 ? -16.953 -9.297 -6.695 1 92.25 87 LEU A O 1
ATOM 704 N N . ILE A 1 88 ? -16.562 -7.359 -5.777 1 86.31 88 ILE A N 1
ATOM 705 C CA . ILE A 1 88 ? -17.484 -7.453 -4.652 1 86.31 88 ILE A CA 1
ATOM 706 C C . ILE A 1 88 ? -18.688 -6.539 -4.891 1 86.31 88 ILE A C 1
ATOM 708 O O . ILE A 1 88 ? -18.844 -5.98 -5.98 1 86.31 88 ILE A O 1
ATOM 712 N N . ALA A 1 89 ? -19.672 -6.465 -3.969 1 83.12 89 ALA A N 1
ATOM 713 C CA . ALA A 1 89 ? -20.891 -5.68 -4.145 1 83.12 89 ALA A CA 1
ATOM 714 C C . ALA A 1 89 ? -20.578 -4.258 -4.598 1 83.12 89 ALA A C 1
ATOM 716 O O . ALA A 1 89 ? -21.188 -3.744 -5.535 1 83.12 89 ALA A O 1
ATOM 717 N N . GLN A 1 90 ? -19.625 -3.668 -3.982 1 85.19 90 GLN A N 1
ATOM 718 C CA . GLN A 1 90 ? -19.062 -2.389 -4.406 1 85.19 90 GLN A CA 1
ATOM 719 C C . GLN A 1 90 ? -17.609 -2.547 -4.863 1 85.19 90 GLN A C 1
ATOM 721 O O . GLN A 1 90 ? -16.688 -2.592 -4.039 1 85.19 90 GLN A O 1
ATOM 726 N N . PRO A 1 91 ? -17.469 -2.635 -6.215 1 90 91 PRO A N 1
ATOM 727 C CA . PRO A 1 91 ? -16.125 -2.926 -6.719 1 90 91 PRO A CA 1
ATOM 728 C C . PRO A 1 91 ? -15.086 -1.898 -6.27 1 90 91 PRO A C 1
ATOM 730 O O . PRO A 1 91 ? -15.398 -0.711 -6.152 1 90 91 PRO A O 1
ATOM 733 N N . ILE A 1 92 ? -13.898 -2.369 -6.086 1 92.06 92 ILE A N 1
ATOM 734 C CA . ILE A 1 92 ? -12.789 -1.525 -5.66 1 92.06 92 ILE A CA 1
ATOM 735 C C . ILE A 1 92 ? -11.586 -1.75 -6.574 1 92.06 92 ILE A C 1
ATOM 737 O O . ILE A 1 92 ? -11.195 -2.893 -6.828 1 92.06 92 ILE A O 1
ATOM 741 N N . LEU A 1 93 ? -11.07 -0.667 -7.117 1 94.5 93 LEU A N 1
ATOM 742 C CA . LEU A 1 93 ? -9.836 -0.736 -7.891 1 94.5 93 LEU A CA 1
ATOM 743 C C . LEU A 1 93 ? -8.617 -0.578 -6.984 1 94.5 93 LEU A C 1
ATOM 745 O O . LEU A 1 93 ? -8.508 0.409 -6.254 1 94.5 93 LEU A O 1
ATOM 749 N N . ILE A 1 94 ? -7.738 -1.582 -6.973 1 94.44 94 ILE A N 1
ATOM 750 C CA . ILE A 1 94 ? -6.504 -1.54 -6.199 1 94.44 94 ILE A CA 1
ATOM 751 C C . ILE A 1 94 ? -5.309 -1.396 -7.137 1 94.44 94 ILE A C 1
ATOM 753 O O . ILE A 1 94 ? -5.152 -2.176 -8.078 1 94.44 94 ILE A O 1
ATOM 757 N N . ILE A 1 95 ? -4.508 -0.394 -6.867 1 94.19 95 ILE A N 1
ATOM 758 C CA . ILE A 1 95 ? -3.32 -0.146 -7.676 1 94.19 95 ILE A CA 1
ATOM 759 C C . ILE A 1 95 ? -2.076 -0.186 -6.789 1 94.19 95 ILE A C 1
ATOM 761 O O . ILE A 1 95 ? -2.002 0.519 -5.781 1 94.19 95 ILE A O 1
ATOM 765 N N . CYS A 1 96 ? -1.165 -1.025 -7.109 1 94.38 96 CYS A N 1
ATOM 766 C CA . CYS A 1 96 ? 0.135 -1.103 -6.453 1 94.38 96 CYS A CA 1
ATOM 767 C C . CYS A 1 96 ? 1.254 -0.705 -7.41 1 94.38 96 CYS A C 1
ATOM 769 O O . CYS A 1 96 ? 1.396 -1.291 -8.484 1 94.38 96 CYS A O 1
ATOM 771 N N . ILE A 1 97 ? 2.061 0.287 -6.984 1 91.06 97 ILE A N 1
ATOM 772 C CA . ILE A 1 97 ? 3.066 0.803 -7.906 1 91.06 97 ILE A CA 1
ATOM 773 C C . ILE A 1 97 ? 4.41 0.928 -7.188 1 91.06 97 ILE A C 1
ATOM 775 O O . ILE A 1 97 ? 4.461 1.334 -6.023 1 91.06 97 ILE A O 1
ATOM 779 N N . TYR A 1 98 ? 5.441 0.525 -7.801 1 88.88 98 TYR A N 1
ATOM 780 C CA . TYR A 1 98 ? 6.816 0.84 -7.434 1 88.88 98 TYR A CA 1
ATOM 781 C C . TYR A 1 98 ? 7.48 1.699 -8.508 1 88.88 98 TYR A C 1
ATOM 783 O O . TYR A 1 98 ? 7.68 1.25 -9.633 1 88.88 98 TYR A O 1
ATOM 791 N N . ARG A 1 99 ? 7.852 2.896 -8.133 1 86.56 99 ARG A N 1
ATOM 792 C CA . ARG A 1 99 ? 8.57 3.816 -9.008 1 86.56 99 ARG A CA 1
ATOM 793 C C . ARG A 1 99 ? 10.055 3.871 -8.648 1 86.56 99 ARG A C 1
ATOM 795 O O . ARG A 1 99 ? 10.422 4.375 -7.586 1 86.56 99 ARG A O 1
ATOM 802 N N . PRO A 1 100 ? 10.859 3.414 -9.562 1 85.12 100 PRO A N 1
ATOM 803 C CA . PRO A 1 100 ? 12.289 3.436 -9.25 1 85.12 100 PRO A CA 1
ATOM 804 C C . PRO A 1 100 ? 12.844 4.855 -9.125 1 85.12 100 PRO A C 1
ATOM 806 O O . PRO A 1 100 ? 12.305 5.785 -9.727 1 85.12 100 PRO A O 1
ATOM 809 N N . PRO A 1 101 ? 13.914 4.973 -8.352 1 78.81 101 PRO A N 1
ATOM 810 C CA . PRO A 1 101 ? 14.492 6.301 -8.148 1 78.81 101 PRO A CA 1
ATOM 811 C C . PRO A 1 101 ? 15 6.926 -9.445 1 78.81 101 PRO A C 1
ATOM 813 O O . PRO A 1 101 ? 15.047 8.156 -9.57 1 78.81 101 PRO A O 1
ATOM 816 N N . ASP A 1 102 ? 15.305 6.125 -10.391 1 82.06 102 ASP A N 1
ATOM 817 C CA . ASP A 1 102 ? 15.883 6.645 -11.625 1 82.06 102 ASP A CA 1
ATOM 818 C C . ASP A 1 102 ? 14.805 6.867 -12.68 1 82.06 102 ASP A C 1
ATOM 820 O O . ASP A 1 102 ? 15.109 7.184 -13.836 1 82.06 102 ASP A O 1
ATOM 824 N N . CYS A 1 103 ? 13.539 6.703 -12.297 1 84.75 103 CYS A N 1
ATOM 825 C CA . CYS A 1 103 ? 12.445 6.969 -13.227 1 84.75 103 CYS A CA 1
ATOM 826 C C . CYS A 1 103 ? 12.422 8.438 -13.633 1 84.75 103 CYS A C 1
ATOM 828 O O . CYS A 1 103 ? 12.5 9.32 -12.773 1 84.75 103 CYS A O 1
ATOM 830 N N . THR A 1 104 ? 12.297 8.703 -14.961 1 84.75 104 THR A N 1
ATOM 831 C CA . THR A 1 104 ? 12.336 10.07 -15.469 1 84.75 104 THR A CA 1
ATOM 832 C C . THR A 1 104 ? 11.023 10.789 -15.172 1 84.75 104 THR A C 1
ATOM 834 O O . THR A 1 104 ? 9.992 10.156 -14.938 1 84.75 104 THR A O 1
ATOM 837 N N . VAL A 1 105 ? 11.086 12.109 -15.227 1 82.5 105 VAL A N 1
ATOM 838 C CA . VAL A 1 105 ? 9.898 12.93 -15.039 1 82.5 105 VAL A CA 1
ATOM 839 C C . VAL A 1 105 ? 8.867 12.617 -16.125 1 82.5 105 VAL A C 1
ATOM 841 O O . VAL A 1 105 ? 7.672 12.523 -15.844 1 82.5 105 VAL A O 1
ATOM 844 N N . LYS A 1 106 ? 9.383 12.477 -17.312 1 86.88 106 LYS A N 1
ATOM 845 C CA . LYS A 1 106 ? 8.508 12.164 -18.438 1 86.88 106 LYS A CA 1
ATOM 846 C C . LYS A 1 106 ? 7.762 10.859 -18.203 1 86.88 106 LYS A C 1
ATOM 848 O O . LYS A 1 106 ? 6.543 10.789 -18.375 1 86.88 106 LYS A O 1
ATOM 853 N N . ASN A 1 107 ? 8.445 9.875 -17.797 1 90 107 ASN A N 1
ATOM 854 C CA . ASN A 1 107 ? 7.832 8.57 -17.562 1 90 107 ASN A CA 1
ATOM 855 C C . ASN A 1 107 ? 6.91 8.594 -16.344 1 90 107 ASN A C 1
ATOM 857 O O . ASN A 1 107 ? 5.891 7.902 -16.312 1 90 107 ASN A O 1
ATOM 861 N N . THR A 1 108 ? 7.273 9.328 -15.391 1 84.88 108 THR A N 1
ATOM 862 C CA . THR A 1 108 ? 6.402 9.508 -14.234 1 84.88 108 THR A CA 1
ATOM 863 C C . THR A 1 108 ? 5.062 10.102 -14.648 1 84.88 108 THR A C 1
ATOM 865 O O . THR A 1 108 ? 4.008 9.617 -14.234 1 84.88 108 THR A O 1
ATOM 868 N N . ARG A 1 109 ? 5.117 11.094 -15.492 1 83.81 109 ARG A N 1
ATOM 869 C CA . ARG A 1 109 ? 3.885 11.719 -15.961 1 83.81 109 ARG A CA 1
ATOM 870 C C . ARG A 1 109 ? 3.039 10.727 -16.75 1 83.81 109 ARG A C 1
ATOM 872 O O . ARG A 1 109 ? 1.815 10.688 -16.609 1 83.81 109 ARG A O 1
ATOM 879 N N . LYS A 1 110 ? 3.633 9.992 -17.531 1 90.94 110 LYS A N 1
ATOM 880 C CA . LYS A 1 110 ? 2.926 9.008 -18.344 1 90.94 110 LYS A CA 1
ATOM 881 C C . LYS A 1 110 ? 2.225 7.977 -17.469 1 90.94 110 LYS A C 1
ATOM 883 O O . LYS A 1 110 ? 1.063 7.637 -17.703 1 90.94 110 LYS A O 1
ATOM 888 N N . ILE A 1 111 ? 2.93 7.5 -16.484 1 90.94 111 ILE A N 1
ATOM 889 C CA . ILE A 1 111 ? 2.346 6.457 -15.648 1 90.94 111 ILE A CA 1
ATOM 890 C C . ILE A 1 111 ? 1.198 7.039 -14.828 1 90.94 111 ILE A C 1
ATOM 892 O O . ILE A 1 111 ? 0.189 6.367 -14.594 1 90.94 111 ILE A O 1
ATOM 896 N N . LEU A 1 112 ? 1.343 8.211 -14.367 1 86.25 112 LEU A N 1
ATOM 897 C CA . LEU A 1 112 ? 0.282 8.859 -13.602 1 86.25 112 LEU A CA 1
ATOM 898 C C . LEU A 1 112 ? -0.951 9.086 -14.469 1 86.25 112 LEU A C 1
ATOM 900 O O . LEU A 1 112 ? -2.082 8.914 -14.008 1 86.25 112 LEU A O 1
ATOM 904 N N . LYS A 1 113 ? -0.694 9.492 -15.664 1 86.25 113 LYS A N 1
ATOM 905 C CA . LYS A 1 113 ? -1.804 9.641 -16.609 1 86.25 113 LYS A CA 1
ATOM 906 C C . LYS A 1 113 ? -2.514 8.312 -16.844 1 86.25 113 LYS A C 1
ATOM 908 O O . LYS A 1 113 ? -3.744 8.266 -16.906 1 86.25 113 LYS A O 1
ATOM 913 N N . TYR A 1 114 ? -1.758 7.336 -16.984 1 91.38 114 TYR A N 1
ATOM 914 C CA . TYR A 1 114 ? -2.324 6.004 -17.156 1 91.38 114 TYR A CA 1
ATOM 915 C C . TYR A 1 114 ? -3.207 5.629 -15.977 1 91.38 114 TYR A C 1
ATOM 917 O O . TYR A 1 114 ? -4.328 5.148 -16.156 1 91.38 114 TYR A O 1
ATOM 925 N N . ILE A 1 115 ? -2.705 5.844 -14.797 1 89.06 115 ILE A N 1
ATOM 926 C CA . ILE A 1 115 ? -3.439 5.543 -13.57 1 89.06 115 ILE A CA 1
ATOM 927 C C . ILE A 1 115 ? -4.707 6.395 -13.508 1 89.06 115 ILE A C 1
ATOM 929 O O . ILE A 1 115 ? -5.789 5.883 -13.203 1 89.06 115 ILE A O 1
ATOM 933 N N . TYR A 1 116 ? -4.559 7.586 -13.828 1 85.94 116 TYR A N 1
ATOM 934 C CA . TYR A 1 116 ? -5.699 8.492 -13.812 1 85.94 116 TYR A CA 1
ATOM 935 C C . TYR A 1 116 ? -6.801 8 -14.742 1 85.94 116 TYR A C 1
ATOM 937 O O . TYR A 1 116 ? -7.98 8.031 -14.383 1 85.94 116 TYR A O 1
ATOM 945 N N . ASN A 1 117 ? -6.422 7.598 -15.891 1 88.5 117 ASN A N 1
ATOM 946 C CA . ASN A 1 117 ? -7.391 7.082 -16.859 1 88.5 117 ASN A CA 1
ATOM 947 C C . ASN A 1 117 ? -8.094 5.836 -16.328 1 88.5 117 ASN A C 1
ATOM 949 O O . ASN A 1 117 ? -9.289 5.648 -16.562 1 88.5 117 ASN A O 1
ATOM 953 N N . LEU A 1 118 ? -7.391 5.016 -15.617 1 87.88 118 LEU A N 1
ATOM 954 C CA . LEU A 1 118 ? -7.98 3.818 -15.031 1 87.88 118 LEU A CA 1
ATOM 955 C C . LEU A 1 118 ? -9.016 4.188 -13.969 1 87.88 118 LEU A C 1
ATOM 957 O O . LEU A 1 118 ? -10.031 3.504 -13.828 1 87.88 118 LEU A O 1
ATOM 961 N N . LEU A 1 119 ? -8.727 5.23 -13.258 1 85.88 119 LEU A N 1
ATOM 962 C CA . LEU A 1 119 ? -9.602 5.672 -12.18 1 85.88 119 LEU A CA 1
ATOM 963 C C . LEU A 1 119 ? -10.906 6.23 -12.734 1 85.88 119 LEU A C 1
ATOM 965 O O . LEU A 1 119 ? -11.914 6.289 -12.023 1 85.88 119 LEU A O 1
ATOM 969 N N . GLY A 1 120 ? -10.891 6.652 -13.953 1 82.38 120 GLY A N 1
ATOM 970 C CA . GLY A 1 120 ? -12.078 7.223 -14.57 1 82.38 120 GLY A CA 1
ATOM 971 C C . GLY A 1 120 ? -13.266 6.273 -14.578 1 82.38 120 GLY A C 1
ATOM 972 O O . GLY A 1 120 ? -14.414 6.711 -14.609 1 82.38 120 GLY A O 1
ATOM 973 N N . ASN A 1 121 ? -13.07 5.004 -14.422 1 80.06 121 ASN A N 1
ATOM 974 C CA . ASN A 1 121 ? -14.125 4.008 -14.562 1 80.06 121 ASN A CA 1
ATOM 975 C C . ASN A 1 121 ? -14.453 3.35 -13.227 1 80.06 121 ASN A C 1
ATOM 977 O O . ASN A 1 121 ? -14.977 2.234 -13.188 1 80.06 121 ASN A O 1
ATOM 981 N N . THR A 1 122 ? -14.016 4.031 -12.148 1 83.81 122 THR A N 1
ATOM 982 C CA . THR A 1 122 ? -14.258 3.408 -10.852 1 83.81 122 THR A CA 1
ATOM 983 C C . THR A 1 122 ? -14.719 4.445 -9.836 1 83.81 122 THR A C 1
ATOM 985 O O . THR A 1 122 ? -14.445 5.637 -9.984 1 83.81 122 THR A O 1
ATOM 988 N N . LYS A 1 123 ? -15.5 4.027 -8.906 1 85.5 123 LYS A N 1
ATOM 989 C CA . LYS A 1 123 ? -15.977 4.906 -7.836 1 85.5 123 LYS A CA 1
ATOM 990 C C . LYS A 1 123 ? -15.086 4.797 -6.602 1 85.5 123 LYS A C 1
ATOM 992 O O . LYS A 1 123 ? -14.93 5.77 -5.859 1 85.5 123 LYS A O 1
ATOM 997 N N . ARG A 1 124 ? -14.562 3.621 -6.414 1 88.5 124 ARG A N 1
ATOM 998 C CA . ARG A 1 124 ? -13.766 3.338 -5.227 1 88.5 124 ARG A CA 1
ATOM 999 C C . ARG A 1 124 ? -12.383 2.812 -5.605 1 88.5 124 ARG A C 1
ATOM 1001 O O . ARG A 1 124 ? -12.266 1.939 -6.469 1 88.5 124 ARG A O 1
ATOM 1008 N N . TYR A 1 125 ? -11.375 3.4 -4.992 1 90.75 125 TYR A N 1
ATOM 1009 C CA . TYR A 1 125 ? -10.031 2.949 -5.344 1 90.75 125 TYR A CA 1
ATOM 1010 C C . TYR A 1 125 ? -9.109 3 -4.133 1 90.75 125 TYR A C 1
ATOM 1012 O O . TYR A 1 125 ? -9.375 3.719 -3.168 1 90.7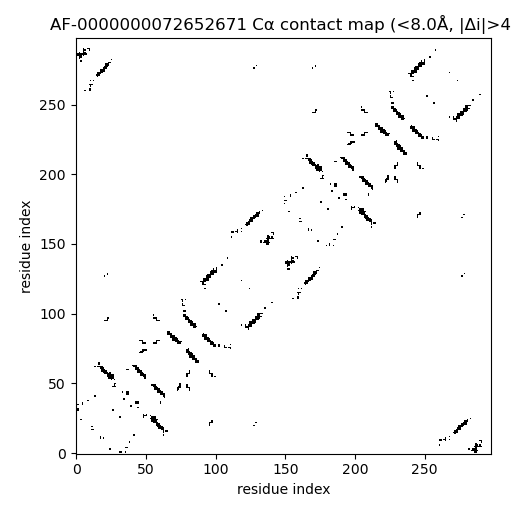5 125 TYR A O 1
ATOM 1020 N N . ILE A 1 126 ? -8.109 2.135 -4.148 1 90.69 126 ILE A N 1
ATOM 1021 C CA . ILE A 1 126 ? -6.977 2.15 -3.227 1 90.69 126 ILE A CA 1
ATOM 1022 C C . ILE A 1 126 ? -5.668 2.164 -4.012 1 90.69 126 ILE A C 1
ATOM 1024 O O . ILE A 1 126 ? -5.438 1.297 -4.859 1 90.69 126 ILE A O 1
ATOM 1028 N N . ILE A 1 127 ? -4.902 3.172 -3.801 1 89.56 127 ILE A N 1
ATOM 1029 C CA . ILE A 1 127 ? -3.592 3.246 -4.438 1 89.56 127 ILE A CA 1
ATOM 1030 C C . ILE A 1 127 ? -2.498 3.059 -3.389 1 89.56 127 ILE A C 1
ATOM 1032 O O . ILE A 1 127 ? -2.541 3.68 -2.322 1 89.56 127 ILE A O 1
ATOM 1036 N N . LEU A 1 128 ? -1.602 2.188 -3.766 1 85.75 128 LEU A N 1
ATOM 1037 C CA . LEU A 1 128 ? -0.479 1.881 -2.885 1 85.75 128 LEU A CA 1
ATOM 1038 C C . LEU A 1 128 ? 0.844 1.985 -3.635 1 85.75 128 LEU A C 1
ATOM 1040 O O . LEU A 1 128 ? 0.957 1.523 -4.773 1 85.75 128 LEU A O 1
ATOM 1044 N N . GLY A 1 129 ? 1.841 2.668 -2.971 1 82.62 129 GLY A N 1
ATOM 1045 C CA . GLY A 1 129 ? 3.053 2.646 -3.773 1 82.62 129 GLY A CA 1
ATOM 1046 C C . GLY A 1 129 ? 4.258 3.217 -3.051 1 82.62 129 GLY A C 1
ATOM 1047 O O . GLY A 1 129 ? 4.121 3.822 -1.985 1 82.62 129 GLY A O 1
ATOM 1048 N N . ASP A 1 130 ? 5.363 2.896 -3.562 1 81.31 130 ASP A N 1
ATOM 1049 C CA . ASP A 1 130 ? 6.664 3.51 -3.312 1 81.31 130 ASP A CA 1
ATOM 1050 C C . ASP A 1 130 ? 7.098 4.383 -4.488 1 81.31 130 ASP A C 1
ATOM 1052 O O . ASP A 1 130 ? 7.516 3.867 -5.527 1 81.31 130 ASP A O 1
ATOM 1056 N N . PHE A 1 131 ? 6.992 5.625 -4.305 1 70.81 131 PHE A N 1
ATOM 1057 C CA . PHE A 1 131 ? 7.234 6.547 -5.406 1 70.81 131 PHE A CA 1
ATOM 1058 C C . PHE A 1 131 ? 8.688 7.016 -5.414 1 70.81 131 PHE A C 1
ATOM 1060 O O . PHE A 1 131 ? 9.164 7.543 -6.422 1 70.81 131 PHE A O 1
ATOM 1067 N N . ASN A 1 132 ? 9.461 6.602 -4.43 1 65.81 132 ASN A N 1
ATOM 1068 C CA . ASN A 1 132 ? 10.883 6.91 -4.332 1 65.81 132 ASN A CA 1
ATOM 1069 C C . ASN A 1 132 ? 11.188 8.305 -4.863 1 65.81 132 ASN A C 1
ATOM 1071 O O . ASN A 1 132 ? 12.125 8.484 -5.648 1 65.81 132 ASN A O 1
ATOM 1075 N N . SER A 1 133 ? 10.516 9.266 -4.902 1 56.53 133 SER A N 1
ATOM 1076 C CA . SER A 1 133 ? 10.789 10.547 -5.551 1 56.53 133 SER A CA 1
ATOM 1077 C C . SER A 1 133 ? 11.219 11.602 -4.539 1 56.53 133 SER A C 1
ATOM 1079 O O . SER A 1 133 ? 10.383 12.32 -3.99 1 56.53 133 SER A O 1
ATOM 1081 N N . PRO A 1 134 ? 12.578 11.477 -4.371 1 51.41 134 PRO A N 1
ATOM 1082 C CA . PRO A 1 134 ? 13 12.602 -3.533 1 51.41 134 PRO A CA 1
ATOM 1083 C C . PRO A 1 134 ? 12.648 13.961 -4.148 1 5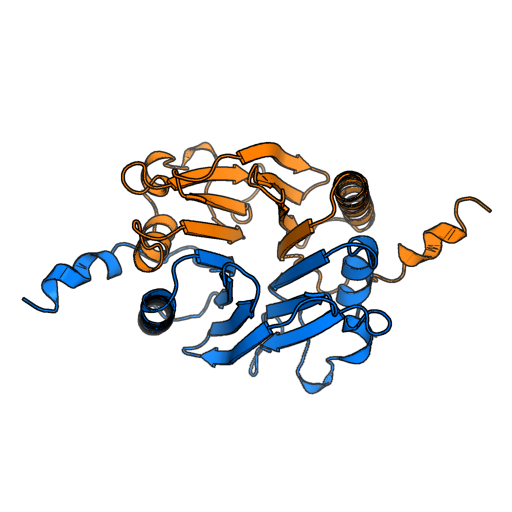1.41 134 PRO A C 1
ATOM 1085 O O . PRO A 1 134 ? 12.398 14.922 -3.42 1 51.41 134 PRO A O 1
ATOM 1088 N N . ASN A 1 135 ? 12.938 14.125 -5.656 1 44.47 135 ASN A N 1
ATOM 1089 C CA . ASN A 1 135 ? 12.867 15.391 -6.375 1 44.47 135 ASN A CA 1
ATOM 1090 C C . ASN A 1 135 ? 11.57 15.523 -7.16 1 44.47 135 ASN A C 1
ATOM 1092 O O . ASN A 1 135 ? 11.477 16.312 -8.094 1 44.47 135 ASN A O 1
ATOM 1096 N N . ILE A 1 136 ? 10.719 14.812 -7.273 1 37.91 136 ILE A N 1
ATOM 1097 C CA . ILE A 1 136 ? 9.609 14.977 -8.211 1 37.91 136 ILE A CA 1
ATOM 1098 C C . ILE A 1 136 ? 8.781 16.203 -7.812 1 37.91 136 ILE A C 1
ATOM 1100 O O . ILE A 1 136 ? 8.391 16.344 -6.652 1 37.91 136 ILE A O 1
ATOM 1104 N N . ASN A 1 137 ? 8.938 17.328 -8.82 1 34.88 137 ASN A N 1
ATOM 1105 C CA . ASN A 1 137 ? 8.023 18.469 -8.789 1 34.88 137 ASN A CA 1
ATOM 1106 C C . ASN A 1 137 ? 6.594 18.047 -9.102 1 34.88 137 ASN A C 1
ATOM 1108 O O . ASN A 1 137 ? 6.273 17.734 -10.258 1 34.88 137 ASN A O 1
ATOM 1112 N N . TRP A 1 138 ? 5.891 17.594 -8.297 1 32.69 138 TRP A N 1
ATOM 1113 C CA . TRP A 1 138 ? 4.539 17.062 -8.477 1 32.69 138 TRP A CA 1
ATOM 1114 C C . TRP A 1 138 ? 3.584 18.172 -8.93 1 32.69 138 TRP A C 1
ATOM 1116 O O . TRP A 1 138 ? 2.418 17.891 -9.227 1 32.69 138 TRP A O 1
ATOM 1126 N N . ASN A 1 139 ? 3.885 19.438 -9.203 1 30.22 139 ASN A N 1
ATOM 1127 C CA . ASN A 1 139 ? 3.061 20.516 -9.734 1 30.22 139 ASN A CA 1
ATOM 1128 C C . ASN A 1 139 ? 2.645 20.25 -11.172 1 30.22 139 ASN A C 1
ATOM 1130 O O . ASN A 1 139 ? 1.757 20.922 -11.703 1 30.22 139 ASN A O 1
ATOM 1134 N N . MET A 1 140 ? 3.229 19.594 -11.852 1 28.5 140 MET A N 1
ATOM 1135 C CA . MET A 1 140 ? 2.936 19.625 -13.281 1 28.5 140 MET A CA 1
ATOM 1136 C C . MET A 1 140 ? 1.53 19.109 -13.562 1 28.5 140 MET A C 1
ATOM 1138 O O . MET A 1 140 ? 0.908 19.5 -14.555 1 28.5 140 MET A O 1
ATOM 1142 N N . LEU A 1 141 ? 1.184 18.031 -13.016 1 30.45 141 LEU A N 1
ATOM 1143 C CA . LEU A 1 141 ? 0.033 17.406 -13.648 1 30.45 141 LEU A CA 1
ATOM 1144 C C . LEU A 1 141 ? -1.255 18.141 -13.297 1 30.45 141 LEU A C 1
ATOM 1146 O O . LEU A 1 141 ? -2.324 17.812 -13.82 1 30.45 141 LEU A O 1
ATOM 1150 N N . ALA A 1 142 ? -1.334 18.812 -12.266 1 29.95 142 ALA A N 1
ATOM 1151 C CA . ALA A 1 142 ? -2.605 19.516 -12.062 1 29.95 142 ALA A CA 1
ATOM 1152 C C . ALA A 1 142 ? -2.945 20.391 -13.266 1 29.95 142 ALA A C 1
ATOM 1154 O O . ALA A 1 142 ? -4.051 20.938 -13.352 1 29.95 142 ALA A O 1
ATOM 1155 N N . ALA A 1 143 ? -2.012 20.75 -14.031 1 28.27 143 ALA A N 1
ATOM 1156 C CA . ALA A 1 143 ? -2.342 21.734 -15.07 1 28.27 143 ALA A CA 1
ATOM 1157 C C . ALA A 1 143 ? -3.123 21.078 -16.203 1 28.27 143 ALA A C 1
ATOM 1159 O O . ALA A 1 143 ? -3.322 21.688 -17.266 1 28.27 143 ALA A O 1
ATOM 1160 N N . SER A 1 144 ? -3.494 19.984 -16.141 1 29.31 144 SER A N 1
ATOM 1161 C CA . SER A 1 144 ? -4.191 19.656 -17.375 1 29.31 144 SER A CA 1
ATOM 1162 C C . SER A 1 144 ? -5.441 20.516 -17.547 1 29.31 144 SER A C 1
ATOM 1164 O O . SER A 1 144 ? -6.168 20.359 -18.531 1 29.31 144 SER A O 1
ATOM 1166 N N . ASP A 1 145 ? -5.91 21.297 -16.781 1 28.81 145 ASP A N 1
ATOM 1167 C CA . ASP A 1 145 ? -6.859 22.172 -17.469 1 28.81 145 ASP A CA 1
ATOM 1168 C C . ASP A 1 145 ? -6.195 22.875 -18.656 1 28.81 145 ASP A C 1
ATOM 1170 O O . ASP A 1 145 ? -6.883 23.469 -19.5 1 28.81 145 ASP A O 1
ATOM 1174 N N . GLN A 1 146 ? -4.891 23.219 -18.766 1 26.03 146 GLN A N 1
ATOM 1175 C CA . GLN A 1 146 ? -4.41 24 -19.891 1 26.03 146 GLN A CA 1
ATOM 1176 C C . GLN A 1 146 ? -4.062 23.109 -21.078 1 26.03 146 GLN A C 1
ATOM 1178 O O . GLN A 1 146 ? -3.648 23.594 -22.125 1 26.03 146 GLN A O 1
ATOM 1183 N N . ILE A 1 147 ? -3.941 21.891 -21 1 25.98 147 ILE A N 1
ATOM 1184 C CA . ILE A 1 147 ? -3.674 21.219 -22.266 1 25.98 147 ILE A CA 1
ATOM 1185 C C . ILE A 1 147 ? -4.914 21.266 -23.156 1 25.98 147 ILE A C 1
ATOM 1187 O O . ILE A 1 147 ? -4.812 21.203 -24.391 1 25.98 147 ILE A O 1
ATOM 1191 N N . GLY A 1 148 ? -6.047 21.125 -22.688 1 21.25 148 GLY A N 1
ATOM 1192 C CA . GLY A 1 148 ? -7.102 21.297 -23.672 1 21.25 148 GLY A CA 1
ATOM 1193 C C . GLY A 1 148 ? -7.43 22.766 -23.922 1 21.25 148 GLY A C 1
ATOM 1194 O O . GLY A 1 148 ? -8.359 23.078 -24.672 1 21.25 148 GLY A O 1
ATOM 1195 N N . LYS A 1 149 ? -6.848 23.75 -23.25 1 20.19 149 LYS A N 1
ATOM 1196 C CA . LYS A 1 149 ? -7.188 25.031 -23.844 1 20.19 149 LYS A CA 1
ATOM 1197 C C . LYS A 1 149 ? -6.156 25.438 -24.891 1 20.19 149 LYS A C 1
ATOM 1199 O O . LYS A 1 149 ? -4.973 25.125 -24.766 1 20.19 149 LYS A O 1
ATOM 1204 N N . MET B 1 1 ? 7.617 23.469 -0.817 1 28.05 1 MET B N 1
ATOM 1205 C CA . MET B 1 1 ? 6.344 22.969 -0.303 1 28.05 1 MET B CA 1
ATOM 1206 C C . MET B 1 1 ? 5.742 21.938 -1.253 1 28.05 1 MET B C 1
ATOM 1208 O O . MET B 1 1 ? 5.402 22.266 -2.393 1 28.05 1 MET B O 1
ATOM 1212 N N . THR B 1 2 ? 5.996 20.484 -1.184 1 41.56 2 THR B N 1
ATOM 1213 C CA . THR B 1 2 ? 6.844 19.438 -1.739 1 41.56 2 THR B CA 1
ATOM 1214 C C . THR B 1 2 ? 6.055 18.562 -2.709 1 41.56 2 THR B C 1
ATOM 1216 O O . THR B 1 2 ? 4.824 18.562 -2.697 1 41.56 2 THR B O 1
ATOM 1219 N N . ASN B 1 3 ? 6.727 17.906 -3.801 1 49.94 3 ASN B N 1
ATOM 1220 C CA . ASN B 1 3 ? 6.582 17.172 -5.055 1 49.94 3 ASN B CA 1
ATOM 1221 C C . ASN B 1 3 ? 5.664 15.969 -4.891 1 49.94 3 ASN B C 1
ATOM 1223 O O . ASN B 1 3 ? 4.852 15.68 -5.77 1 49.94 3 ASN B O 1
ATOM 1227 N N . LYS B 1 4 ? 5.602 15.406 -3.699 1 57.41 4 LYS B N 1
ATOM 1228 C CA . LYS B 1 4 ? 4.809 14.211 -3.438 1 57.41 4 LYS B CA 1
ATOM 1229 C C . LYS B 1 4 ? 3.318 14.531 -3.432 1 57.41 4 LYS B C 1
ATOM 1231 O O . LYS B 1 4 ? 2.518 13.789 -4.016 1 57.41 4 LYS B O 1
ATOM 1236 N N . THR B 1 5 ? 3.033 15.68 -2.961 1 61.62 5 THR B N 1
ATOM 1237 C CA . THR B 1 5 ? 1.629 16.047 -2.811 1 61.62 5 THR B CA 1
ATOM 1238 C C . THR B 1 5 ? 1.007 16.375 -4.164 1 61.62 5 THR B C 1
ATOM 1240 O O . THR B 1 5 ? -0.15 16.031 -4.422 1 61.62 5 THR B O 1
ATOM 1243 N N . ASP B 1 6 ? 1.886 16.766 -5.133 1 63.44 6 ASP B N 1
ATOM 1244 C CA . ASP B 1 6 ? 1.358 17.125 -6.449 1 63.44 6 ASP B CA 1
ATOM 1245 C C . ASP B 1 6 ? 1.04 15.867 -7.266 1 63.44 6 ASP B C 1
ATOM 1247 O O . ASP B 1 6 ? 0.019 15.812 -7.953 1 63.44 6 ASP B O 1
ATOM 1251 N N . GLU B 1 7 ? 1.957 14.836 -7.207 1 64.19 7 GLU B N 1
ATOM 1252 C CA . GLU B 1 7 ? 1.727 13.57 -7.895 1 64.19 7 GLU B CA 1
ATOM 1253 C C . GLU B 1 7 ? 0.447 12.898 -7.402 1 64.19 7 GLU B C 1
ATOM 1255 O O . GLU B 1 7 ? -0.329 12.367 -8.203 1 64.19 7 GLU B O 1
ATOM 1260 N N . LEU B 1 8 ? 0.308 12.969 -6.184 1 69.25 8 LEU B N 1
ATOM 1261 C CA . LEU B 1 8 ? -0.881 12.367 -5.594 1 69.25 8 LEU B CA 1
ATOM 1262 C C . LEU B 1 8 ? -2.143 13.094 -6.047 1 69.25 8 LEU B C 1
ATOM 1264 O O . LEU B 1 8 ? -3.166 12.461 -6.316 1 69.25 8 LEU B O 1
ATOM 1268 N N . LYS B 1 9 ? -1.979 14.336 -6.238 1 69.38 9 LYS B N 1
ATOM 1269 C CA . LYS B 1 9 ? -3.129 15.133 -6.645 1 69.38 9 LYS B CA 1
ATOM 1270 C C . LYS B 1 9 ? -3.602 14.75 -8.047 1 69.38 9 LYS B C 1
ATOM 1272 O O . LYS B 1 9 ? -4.797 14.789 -8.336 1 69.38 9 LYS B O 1
ATOM 1277 N N . LEU B 1 10 ? -2.625 14.312 -8.844 1 65.25 10 LEU B N 1
ATOM 1278 C CA . LEU B 1 10 ? -2.939 13.938 -10.219 1 65.25 10 LEU B CA 1
ATOM 1279 C C . LEU B 1 10 ? -3.779 12.664 -10.258 1 65.25 10 LEU B C 1
ATOM 1281 O O . LEU B 1 10 ? -4.602 12.492 -11.164 1 65.25 10 LEU B O 1
ATOM 1285 N N . ILE B 1 11 ? -3.586 11.938 -9.273 1 66.56 11 ILE B N 1
ATOM 1286 C CA . ILE B 1 11 ? -4.211 10.625 -9.391 1 66.56 11 ILE B CA 1
ATOM 1287 C C . ILE B 1 11 ? -5.418 10.547 -8.453 1 66.56 11 ILE B C 1
ATOM 1289 O O . ILE B 1 11 ? -6.328 9.734 -8.672 1 66.56 11 ILE B O 1
ATOM 1293 N N . LEU B 1 12 ? -5.414 11.422 -7.547 1 71.38 12 LEU B N 1
ATOM 1294 C CA . LEU B 1 12 ? -6.531 11.352 -6.609 1 71.38 12 LEU B CA 1
ATOM 1295 C C . LEU B 1 12 ? -7.734 12.125 -7.137 1 71.38 12 LEU B C 1
ATOM 1297 O O . LEU B 1 12 ? -7.586 13.242 -7.641 1 71.38 12 LEU B O 1
ATOM 1301 N N . ASP B 1 13 ? -8.789 11.406 -7.371 1 66.81 13 ASP B N 1
ATOM 1302 C CA . ASP B 1 13 ? -10.039 11.992 -7.832 1 66.81 13 ASP B CA 1
ATOM 1303 C C . ASP B 1 13 ? -10.938 12.359 -6.656 1 66.81 13 ASP B C 1
ATOM 1305 O O . ASP B 1 13 ? -11.398 11.484 -5.918 1 66.81 13 ASP B O 1
ATOM 1309 N N . LYS B 1 14 ? -11.25 13.594 -6.59 1 62.97 14 LYS B N 1
ATOM 1310 C CA . LYS B 1 14 ? -12 14.125 -5.457 1 62.97 14 LYS B CA 1
ATOM 1311 C C . LYS B 1 14 ? -13.438 13.609 -5.465 1 62.97 14 LYS B C 1
ATOM 1313 O O . LYS B 1 14 ? -14.133 13.672 -4.445 1 62.97 14 LYS B O 1
ATOM 1318 N N . HIS B 1 15 ? -13.828 13.117 -6.504 1 68.06 15 HIS B N 1
ATOM 1319 C CA . HIS B 1 15 ? -15.211 12.672 -6.594 1 68.06 15 HIS B CA 1
ATOM 1320 C C . HIS B 1 15 ? -15.336 11.18 -6.305 1 68.06 15 HIS B C 1
ATOM 1322 O O . HIS B 1 15 ? -16.438 10.641 -6.254 1 68.06 15 HIS B O 1
ATOM 1328 N N . LYS B 1 16 ? -14.227 10.68 -6.062 1 76.38 16 LYS B N 1
ATOM 1329 C CA . LYS B 1 16 ? -14.211 9.234 -5.816 1 76.38 16 LYS B CA 1
ATOM 1330 C C . LYS B 1 16 ? -13.797 8.93 -4.379 1 76.38 16 LYS B C 1
ATOM 1332 O O . LYS B 1 16 ? -13.336 9.82 -3.658 1 76.38 16 LYS B O 1
ATOM 1337 N N . ILE B 1 17 ? -14.25 7.781 -3.971 1 76.94 17 ILE B N 1
ATOM 1338 C CA . ILE B 1 17 ? -13.836 7.32 -2.65 1 76.94 17 ILE B CA 1
ATOM 1339 C C . ILE B 1 17 ? -12.492 6.594 -2.756 1 76.94 17 ILE B C 1
ATOM 1341 O O . ILE B 1 17 ? -12.414 5.516 -3.352 1 76.94 17 ILE B O 1
ATOM 1345 N N . GLY B 1 18 ? -11.586 7.301 -2.234 1 86.94 18 GLY B N 1
ATOM 1346 C CA . GLY B 1 18 ? -10.258 6.754 -2.477 1 86.94 18 GLY B CA 1
ATOM 1347 C C . GLY B 1 18 ? -9.367 6.785 -1.25 1 86.94 18 GLY B C 1
ATOM 1348 O O . GLY B 1 18 ? -9.633 7.527 -0.302 1 86.94 18 GLY B O 1
ATOM 1349 N N . ILE B 1 19 ? -8.516 5.867 -1.146 1 90.56 19 ILE B N 1
ATOM 1350 C CA . ILE B 1 19 ? -7.445 5.82 -0.154 1 90.56 19 ILE B CA 1
ATOM 1351 C C . ILE B 1 19 ? -6.09 5.711 -0.856 1 90.56 19 ILE B C 1
ATOM 1353 O O . ILE B 1 19 ? -5.945 4.961 -1.823 1 90.56 19 ILE B O 1
ATOM 1357 N N . ALA B 1 20 ? -5.172 6.516 -0.453 1 88.75 20 ALA B N 1
ATOM 1358 C CA . ALA B 1 20 ? -3.807 6.422 -0.962 1 88.75 20 ALA B CA 1
ATOM 1359 C C . ALA B 1 20 ? -2.82 6.141 0.167 1 88.75 20 ALA B C 1
ATOM 1361 O O . ALA B 1 20 ? -2.848 6.805 1.205 1 88.75 20 ALA B O 1
ATOM 1362 N N . CYS B 1 21 ? -2.018 5.109 -0.004 1 90.19 21 CYS B N 1
ATOM 1363 C CA . CYS B 1 21 ? -0.933 4.781 0.916 1 90.19 21 CYS B CA 1
ATOM 1364 C C . CYS B 1 21 ? 0.424 4.977 0.25 1 90.19 21 CYS B C 1
ATOM 1366 O O . CYS B 1 21 ? 0.693 4.391 -0.802 1 90.19 21 CYS B O 1
ATOM 1368 N N . ILE B 1 22 ? 1.239 5.711 0.91 1 84.88 22 ILE B N 1
ATOM 1369 C CA . ILE B 1 22 ? 2.525 6.066 0.318 1 84.88 22 ILE B CA 1
ATOM 1370 C C . ILE B 1 22 ? 3.652 5.707 1.282 1 84.88 22 ILE B C 1
ATOM 1372 O O . ILE B 1 22 ? 3.561 5.973 2.482 1 84.88 22 ILE B O 1
ATOM 1376 N N . THR B 1 23 ? 4.629 5.016 0.752 1 84.19 23 THR B N 1
ATOM 1377 C CA . THR B 1 23 ? 5.832 4.785 1.546 1 84.19 23 THR B CA 1
ATOM 1378 C C . THR B 1 23 ? 6.996 5.625 1.021 1 84.19 23 THR B C 1
ATOM 1380 O O . THR B 1 23 ? 7.039 5.961 -0.163 1 84.19 23 THR B O 1
ATOM 1383 N N . GLU B 1 24 ? 7.949 6.039 1.858 1 74.81 24 GLU B N 1
ATOM 1384 C CA . GLU B 1 24 ? 9.094 6.91 1.594 1 74.81 24 GLU B CA 1
ATOM 1385 C C . GLU B 1 24 ? 8.641 8.305 1.183 1 74.81 24 GLU B C 1
ATOM 1387 O O . GLU B 1 24 ? 8.891 8.742 0.056 1 74.81 24 GLU B O 1
ATOM 1392 N N . THR B 1 25 ? 7.961 8.992 1.987 1 64.56 25 THR B N 1
ATOM 1393 C CA . THR B 1 25 ? 7.402 10.32 1.744 1 64.56 25 THR B CA 1
ATOM 1394 C C . THR B 1 25 ? 8.492 11.383 1.784 1 64.56 25 THR B C 1
ATOM 1396 O O . THR B 1 25 ? 8.328 12.477 1.234 1 64.56 25 THR B O 1
ATOM 1399 N N . TRP B 1 26 ? 9.57 11.07 2.254 1 59.72 26 TRP B N 1
ATOM 1400 C CA . TRP B 1 26 ? 10.711 11.961 2.453 1 59.72 26 TRP B CA 1
ATOM 1401 C C . TRP B 1 26 ? 10.273 13.234 3.172 1 59.72 26 TRP B C 1
ATOM 1403 O O . TRP B 1 26 ? 10.922 14.281 3.035 1 59.72 26 TRP B O 1
ATOM 1413 N N . LEU B 1 27 ? 9.078 13.062 3.734 1 62.78 27 LEU B N 1
ATOM 1414 C CA . LEU B 1 27 ? 8.586 14.203 4.496 1 62.78 27 LEU B CA 1
ATOM 1415 C C . LEU B 1 27 ? 9.164 14.203 5.906 1 62.78 27 LEU B C 1
ATOM 1417 O O . LEU B 1 27 ? 9.32 13.148 6.52 1 62.78 27 LEU B O 1
ATOM 1421 N N . LYS B 1 28 ? 9.789 15.367 6.281 1 60.91 28 LYS B N 1
ATOM 1422 C CA . LYS B 1 28 ? 10.172 15.555 7.676 1 60.91 28 LYS B CA 1
ATOM 1423 C C . LYS B 1 28 ? 9.062 16.234 8.469 1 60.91 28 LYS B C 1
ATOM 1425 O O . LYS B 1 28 ? 8.25 16.969 7.906 1 60.91 28 LYS B O 1
ATOM 1430 N N . LYS B 1 29 ? 8.953 15.711 9.734 1 60.81 29 LYS B N 1
ATOM 1431 C CA . LYS B 1 29 ? 7.941 16.266 10.633 1 60.81 29 LYS B CA 1
ATOM 1432 C C . LYS B 1 29 ? 7.84 17.781 10.492 1 60.81 29 LYS B C 1
ATOM 1434 O O . LYS B 1 29 ? 6.738 18.328 10.422 1 60.81 29 LYS B O 1
ATOM 1439 N N . ASN B 1 30 ? 8.914 18.344 10.383 1 58.38 30 ASN B N 1
ATOM 1440 C CA . ASN B 1 30 ? 8.914 19.797 10.391 1 58.38 30 ASN B CA 1
ATOM 1441 C C . ASN B 1 30 ? 8.594 20.359 9.008 1 58.38 30 ASN B C 1
ATOM 1443 O O . ASN B 1 30 ? 8.234 21.531 8.883 1 58.38 30 ASN B O 1
ATOM 1447 N N . ASN B 1 31 ? 8.695 19.562 8.016 1 57.31 31 ASN B N 1
ATOM 1448 C CA . ASN B 1 31 ? 8.492 20.062 6.66 1 57.31 31 ASN B CA 1
ATOM 1449 C C . ASN B 1 31 ? 7.191 19.547 6.059 1 57.31 31 ASN B C 1
ATOM 1451 O O . ASN B 1 31 ? 6.879 19.828 4.898 1 57.31 31 ASN B O 1
ATOM 1455 N N . THR B 1 32 ? 6.559 18.797 6.945 1 57.91 32 THR B N 1
ATOM 1456 C CA . THR B 1 32 ? 5.332 18.25 6.371 1 57.91 32 THR B CA 1
ATOM 1457 C C . THR B 1 32 ? 4.25 19.328 6.285 1 57.91 32 THR B C 1
ATOM 1459 O O . THR B 1 32 ? 3.869 19.906 7.297 1 57.91 32 THR B O 1
ATOM 1462 N N . ILE B 1 33 ? 3.984 19.781 5.023 1 59 33 ILE B N 1
ATOM 1463 C CA . ILE B 1 33 ? 2.834 20.672 4.887 1 59 33 ILE B CA 1
ATOM 1464 C C . ILE B 1 33 ? 1.549 19.844 4.859 1 59 33 ILE B C 1
ATOM 1466 O O . ILE B 1 33 ? 1.211 19.234 3.842 1 59 33 ILE B O 1
ATOM 1470 N N . TYR B 1 34 ? 0.955 19.625 5.98 1 67.56 34 TYR B N 1
ATOM 1471 C CA . TYR B 1 34 ? -0.322 18.953 6.199 1 67.56 34 TYR B CA 1
ATOM 1472 C C . TYR B 1 34 ? -1.372 19.438 5.207 1 67.56 34 TYR B C 1
ATOM 1474 O O . TYR B 1 34 ? -2.061 18.625 4.578 1 67.56 34 TYR B O 1
ATOM 1482 N N . ASN B 1 35 ? -1.361 20.672 4.941 1 69.44 35 ASN B N 1
ATOM 1483 C CA . ASN B 1 35 ? -2.402 21.281 4.121 1 69.44 35 ASN B CA 1
ATOM 1484 C C . ASN B 1 35 ? -2.293 20.859 2.662 1 69.44 35 ASN B C 1
ATOM 1486 O O . ASN B 1 35 ? -3.305 20.719 1.977 1 69.44 35 ASN B O 1
ATOM 1490 N N . ASP B 1 36 ? -1.079 20.625 2.293 1 70.56 36 ASP B N 1
ATOM 1491 C CA . ASP B 1 36 ? -0.874 20.234 0.902 1 70.56 36 ASP B CA 1
ATOM 1492 C C . ASP B 1 36 ? -1.443 18.844 0.632 1 70.56 36 ASP B C 1
ATOM 1494 O O . ASP B 1 36 ? -1.905 18.562 -0.475 1 70.56 36 ASP B O 1
ATOM 1498 N N . PHE B 1 37 ? -1.554 18.047 1.697 1 73.5 37 PHE B N 1
ATOM 1499 C CA . PHE B 1 37 ? -1.997 16.672 1.522 1 73.5 37 PHE B CA 1
ATOM 1500 C C . PHE B 1 37 ? -3.504 16.562 1.725 1 73.5 37 PHE B C 1
ATOM 1502 O O . PHE B 1 37 ? -4.102 15.523 1.416 1 73.5 37 PHE B O 1
ATOM 1509 N N . CYS B 1 38 ? -4.113 17.609 2.049 1 77.38 38 CYS B N 1
ATOM 1510 C CA . CYS B 1 38 ? -5.559 17.594 2.242 1 77.38 38 CYS B CA 1
ATOM 1511 C C . CYS B 1 38 ? -6.289 17.797 0.92 1 77.38 38 CYS B C 1
ATOM 1513 O O . CYS B 1 38 ? -7.477 17.484 0.808 1 77.38 38 CYS B O 1
ATOM 1515 N N . PHE B 1 39 ? -5.602 18.219 -0.019 1 76.38 39 PHE B N 1
ATOM 1516 C CA . PHE B 1 39 ? -6.191 18.469 -1.328 1 76.38 39 PHE B CA 1
ATOM 1517 C C . PHE B 1 39 ? -7.535 19.188 -1.19 1 76.38 39 PHE B C 1
ATOM 1519 O O . PHE B 1 39 ? -8.57 18.656 -1.597 1 76.38 39 PHE B O 1
ATOM 1526 N N . ASN B 1 40 ? -7.48 20.516 -0.689 1 77 40 ASN B N 1
ATOM 1527 C CA . ASN B 1 40 ? -8.68 21.312 -0.457 1 77 40 ASN B CA 1
ATOM 1528 C C . ASN B 1 40 ? -9.703 20.562 0.392 1 77 40 ASN B C 1
ATOM 1530 O O . ASN B 1 40 ? -10.875 20.484 0.035 1 77 40 ASN B O 1
ATOM 1534 N N . ASN B 1 41 ? -9.32 19.812 1.331 1 80.88 41 ASN B N 1
ATOM 1535 C CA . ASN B 1 41 ? -10.125 19.125 2.334 1 80.88 41 ASN B CA 1
ATOM 1536 C C . ASN B 1 41 ? -10.836 17.906 1.746 1 80.88 41 ASN B C 1
ATOM 1538 O O . ASN B 1 41 ? -11.906 17.516 2.209 1 80.88 41 ASN B O 1
ATOM 1542 N N . GLN B 1 42 ? -10.297 17.5 0.707 1 84.94 42 GLN B N 1
ATOM 1543 C CA . GLN B 1 42 ? -10.875 16.312 0.086 1 84.94 42 GLN B CA 1
ATOM 1544 C C . GLN B 1 42 ? -10.352 15.039 0.735 1 84.94 42 GLN B C 1
ATOM 1546 O O . GLN B 1 42 ? -11.016 14 0.706 1 84.94 42 GLN B O 1
ATOM 1551 N N . PHE B 1 43 ? -9.188 15.258 1.327 1 88.06 43 PHE B N 1
ATOM 1552 C CA . PHE B 1 43 ? -8.57 14.102 1.963 1 88.06 43 PHE B CA 1
ATOM 1553 C C . PHE B 1 43 ? -8.117 14.438 3.379 1 88.06 43 PHE B C 1
ATOM 1555 O O . PHE B 1 43 ? -7.84 15.594 3.688 1 88.06 43 PHE B O 1
ATOM 1562 N N . GLN B 1 44 ? -8.102 13.422 4.215 1 90.69 44 GLN B N 1
ATOM 1563 C CA . GLN B 1 44 ? -7.492 13.477 5.539 1 90.69 44 GLN B CA 1
ATOM 1564 C C . GLN B 1 44 ? -6.191 12.68 5.582 1 90.69 44 GLN B C 1
ATOM 1566 O O . GLN B 1 44 ? -6.203 11.453 5.453 1 90.69 44 GLN B O 1
ATOM 1571 N N . PRO B 1 45 ? -5.117 13.461 5.723 1 89.69 45 PRO B N 1
ATOM 1572 C CA . PRO B 1 45 ? -3.826 12.766 5.715 1 89.69 45 PRO B CA 1
ATOM 1573 C C . PRO B 1 45 ? -3.387 12.32 7.105 1 89.69 45 PRO B C 1
ATOM 1575 O O . PRO B 1 45 ? -3.646 13.016 8.094 1 89.69 45 PRO B O 1
ATOM 1578 N N . LEU B 1 46 ? -2.797 11.125 7.199 1 92.5 46 LEU B N 1
ATOM 1579 C CA . LEU B 1 46 ? -2.064 10.617 8.359 1 92.5 46 LEU B CA 1
ATOM 1580 C C . LEU B 1 46 ? -0.606 10.352 8 1 92.5 46 LEU B C 1
ATOM 1582 O O . LEU B 1 46 ? -0.312 9.836 6.922 1 92.5 46 LEU B O 1
ATOM 1586 N N . PHE B 1 47 ? 0.289 10.734 8.953 1 90.31 47 PHE B N 1
ATOM 1587 C CA . PHE B 1 47 ? 1.707 10.594 8.648 1 90.31 47 PHE B CA 1
ATOM 1588 C C . PHE B 1 47 ? 2.424 9.82 9.742 1 90.31 47 PHE B C 1
ATOM 1590 O O . PHE B 1 47 ? 2.139 10 10.93 1 90.31 47 PHE B O 1
ATOM 1597 N N . ALA B 1 48 ? 3.311 8.953 9.32 1 91.25 48 ALA B N 1
ATOM 1598 C CA . ALA B 1 48 ? 4.348 8.391 10.172 1 91.25 48 ALA B CA 1
ATOM 1599 C C . ALA B 1 48 ? 5.738 8.734 9.648 1 91.25 48 ALA B C 1
ATOM 1601 O O . ALA B 1 48 ? 6.223 8.117 8.695 1 91.25 48 ALA B O 1
ATOM 1602 N N . HIS B 1 49 ? 6.352 9.703 10.242 1 84.12 49 HIS B N 1
ATOM 1603 C CA . HIS B 1 49 ? 7.648 10.195 9.797 1 84.12 49 HIS B CA 1
ATOM 1604 C C . HIS B 1 49 ? 8.789 9.383 10.398 1 84.12 49 HIS B C 1
ATOM 1606 O O . HIS B 1 49 ? 8.672 8.891 11.523 1 84.12 49 HIS B O 1
ATOM 1612 N N . ARG B 1 50 ? 9.82 9.406 9.547 1 78.38 50 ARG B N 1
ATOM 1613 C CA . ARG B 1 50 ? 11.047 8.859 10.125 1 78.38 50 ARG B CA 1
ATOM 1614 C C . ARG B 1 50 ? 11.773 9.898 10.969 1 78.38 50 ARG B C 1
ATOM 1616 O O . ARG B 1 50 ? 11.93 11.047 10.539 1 78.38 50 ARG B O 1
ATOM 1623 N N . GLU B 1 51 ? 12.062 9.648 12.117 1 69.25 51 GLU B N 1
ATOM 1624 C CA . GLU B 1 51 ? 12.586 10.633 13.055 1 69.25 51 GLU B CA 1
ATOM 1625 C C . GLU B 1 51 ? 14.078 10.859 12.844 1 69.25 51 GLU B C 1
ATOM 1627 O O . GLU B 1 51 ? 14.57 11.984 12.992 1 69.25 51 GLU B O 1
ATOM 1632 N N . LYS B 1 52 ? 14.867 9.953 12.5 1 64.12 52 LYS B N 1
ATOM 1633 C CA . LYS B 1 52 ? 16.312 10.102 12.68 1 64.12 52 LYS B CA 1
ATOM 1634 C C . LYS B 1 52 ? 17.016 10.266 11.336 1 64.12 52 LYS B C 1
ATOM 1636 O O . LYS B 1 52 ? 18.203 10.625 11.297 1 64.12 52 LYS B O 1
ATOM 1641 N N . ARG B 1 53 ? 16.438 9.961 10.211 1 64.06 53 ARG B N 1
ATOM 1642 C CA . ARG B 1 53 ? 17.172 9.977 8.945 1 64.06 53 ARG B CA 1
ATOM 1643 C C . ARG B 1 53 ? 16.281 10.461 7.805 1 64.06 53 ARG B C 1
ATOM 1645 O O . ARG B 1 53 ? 15.055 10.461 7.926 1 64.06 53 ARG B O 1
ATOM 1652 N N . LYS B 1 54 ? 17.156 11.039 6.84 1 63.09 54 LYS B N 1
ATOM 1653 C CA . LYS B 1 54 ? 16.469 11.414 5.609 1 63.09 54 LYS B CA 1
ATOM 1654 C C . LYS B 1 54 ? 15.867 10.188 4.922 1 63.09 54 LYS B C 1
ATOM 1656 O O . LYS B 1 54 ? 16.406 9.086 5.023 1 63.09 54 LYS B O 1
ATOM 1661 N N . GLY B 1 55 ? 14.797 10.414 4.477 1 69.38 55 GLY B N 1
ATOM 1662 C CA . GLY B 1 55 ? 14.133 9.336 3.762 1 69.38 55 GLY B CA 1
ATOM 1663 C C . GLY B 1 55 ? 13.164 8.555 4.625 1 69.38 55 GLY B C 1
ATOM 1664 O O . GLY B 1 55 ? 12.852 8.961 5.746 1 69.38 55 GLY B O 1
ATOM 1665 N N . GLY B 1 56 ? 12.5 7.711 4.09 1 75.81 56 GLY B N 1
ATOM 1666 C CA . GLY B 1 56 ? 11.57 6.848 4.805 1 75.81 56 GLY B CA 1
ATOM 1667 C C . GLY B 1 56 ? 10.227 7.492 5.059 1 75.81 56 GLY B C 1
ATOM 1668 O O . GLY B 1 56 ? 9.82 8.398 4.332 1 75.81 56 GLY B O 1
ATOM 1669 N N . GLY B 1 57 ? 9.5 6.867 6.059 1 84.5 57 GLY B N 1
ATOM 1670 C CA . GLY B 1 57 ? 8.172 7.344 6.426 1 84.5 57 GLY B CA 1
ATOM 1671 C C . GLY B 1 57 ? 7.066 6.75 5.574 1 84.5 57 GLY B C 1
ATOM 1672 O O . GLY B 1 57 ? 7.332 6.16 4.523 1 84.5 57 GLY B O 1
ATOM 1673 N N . CYS B 1 58 ? 5.906 6.898 6.055 1 89.69 58 CYS B N 1
ATOM 1674 C CA . CYS B 1 58 ? 4.738 6.508 5.273 1 89.69 58 CYS B CA 1
ATOM 1675 C C . CYS B 1 58 ? 3.551 7.41 5.578 1 89.69 58 CYS B C 1
ATOM 1677 O O . CYS B 1 58 ? 3.572 8.164 6.555 1 89.69 58 CYS B O 1
ATOM 1679 N N . ALA B 1 59 ? 2.645 7.48 4.645 1 89.38 59 ALA B N 1
ATOM 1680 C CA . ALA B 1 59 ? 1.447 8.305 4.758 1 89.38 59 ALA B CA 1
ATOM 1681 C C . ALA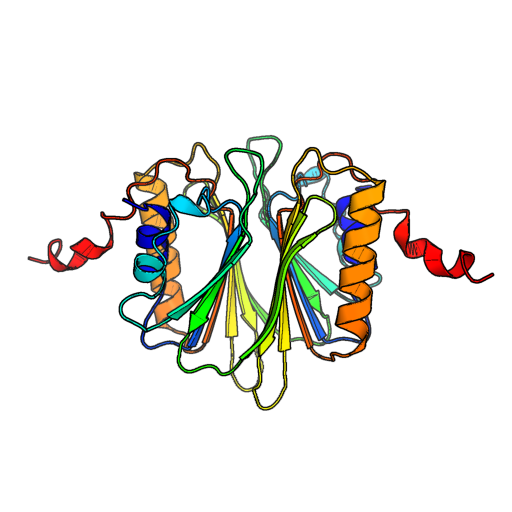 B 1 59 ? 0.225 7.582 4.203 1 89.38 59 ALA B C 1
ATOM 1683 O O . ALA B 1 59 ? 0.343 6.766 3.283 1 89.38 59 ALA B O 1
ATOM 1684 N N . ILE B 1 60 ? -0.885 7.812 4.82 1 92.56 60 ILE B N 1
ATOM 1685 C CA . ILE B 1 60 ? -2.17 7.375 4.285 1 92.56 60 ILE B CA 1
ATOM 1686 C C . ILE B 1 60 ? -3.08 8.586 4.074 1 92.56 60 ILE B C 1
ATOM 1688 O O . ILE B 1 60 ? -3.242 9.414 4.973 1 92.56 60 ILE B O 1
ATOM 1692 N N . LEU B 1 61 ? -3.564 8.758 2.873 1 89.94 61 LEU B N 1
ATOM 1693 C CA . LEU B 1 61 ? -4.578 9.758 2.545 1 89.94 61 LEU B CA 1
ATOM 1694 C C . LEU B 1 61 ? -5.949 9.109 2.385 1 89.94 61 LEU B C 1
ATOM 1696 O O . LEU B 1 61 ? -6.121 8.211 1.562 1 89.94 61 LEU B O 1
ATOM 1700 N N . ILE B 1 62 ? -6.883 9.562 3.178 1 92.69 62 ILE B N 1
ATOM 1701 C CA . ILE B 1 62 ? -8.219 8.984 3.168 1 92.69 62 ILE B CA 1
ATOM 1702 C C . ILE B 1 62 ? -9.242 10.031 2.736 1 92.69 62 ILE B C 1
ATOM 1704 O O . ILE B 1 62 ? -9.227 11.156 3.24 1 92.69 62 ILE B O 1
ATOM 1708 N N . SER B 1 63 ? -10.055 9.602 1.766 1 91.5 63 SER B N 1
ATOM 1709 C CA . SER B 1 63 ? -11.117 10.508 1.338 1 91.5 63 SER B CA 1
ATOM 1710 C C . SER B 1 63 ? -11.922 11.016 2.529 1 91.5 63 SER B C 1
ATOM 1712 O O . SER B 1 63 ? -12.234 10.258 3.445 1 91.5 63 SER B O 1
ATOM 1714 N N . ASN B 1 64 ? -12.367 12.234 2.482 1 89.5 64 ASN B N 1
ATOM 1715 C CA . ASN B 1 64 ? -13.07 12.875 3.592 1 89.5 64 ASN B CA 1
ATOM 1716 C C . ASN B 1 64 ? -14.461 12.281 3.797 1 89.5 64 ASN B C 1
ATOM 1718 O O . ASN B 1 64 ? -15.062 12.445 4.859 1 89.5 64 ASN B O 1
ATOM 1722 N N . CYS B 1 65 ? -14.984 11.664 2.857 1 87.62 65 CYS B N 1
ATOM 1723 C CA . CYS B 1 65 ? -16.328 11.094 2.969 1 87.62 65 CYS B CA 1
ATOM 1724 C C . CYS B 1 65 ? -16.297 9.789 3.76 1 87.62 65 CYS B C 1
ATOM 1726 O O . CYS B 1 65 ? -17.344 9.242 4.105 1 87.62 65 CYS B O 1
ATOM 1728 N N . LEU B 1 66 ? -15.109 9.312 4.082 1 90.88 66 LEU B N 1
ATOM 1729 C CA . LEU B 1 66 ? -14.977 8.07 4.832 1 90.88 66 LEU B CA 1
ATOM 1730 C C . LEU B 1 66 ? -14.719 8.352 6.309 1 90.88 66 LEU B C 1
ATOM 1732 O O . LEU B 1 66 ? -13.961 9.266 6.648 1 90.88 66 LEU B O 1
ATOM 1736 N N . THR B 1 67 ? -15.445 7.598 7.098 1 93.56 67 THR B N 1
ATOM 1737 C CA . THR B 1 67 ? -15.188 7.641 8.531 1 93.56 67 THR B CA 1
ATOM 1738 C C . THR B 1 67 ? -14.188 6.551 8.93 1 93.56 67 THR B C 1
ATOM 1740 O O . THR B 1 67 ? -14.289 5.414 8.461 1 93.56 67 THR B O 1
ATOM 1743 N N . PHE B 1 68 ? -13.195 6.992 9.727 1 95.5 68 PHE B N 1
ATOM 1744 C CA . PHE B 1 68 ? -12.195 6.02 10.148 1 95.5 68 PHE B CA 1
ATOM 1745 C C . PHE B 1 68 ? -11.711 6.32 11.562 1 95.5 68 PHE B C 1
ATOM 1747 O O . PHE B 1 68 ? -11.953 7.406 12.094 1 95.5 68 PHE B O 1
ATOM 1754 N N . ARG B 1 69 ? -11.141 5.316 12.156 1 96.44 69 ARG B N 1
ATOM 1755 C CA . ARG B 1 69 ? -10.453 5.438 13.438 1 96.44 69 ARG B CA 1
ATOM 1756 C C . ARG B 1 69 ? -8.969 5.121 13.297 1 96.44 69 ARG B C 1
ATOM 1758 O O . ARG B 1 69 ? -8.602 4.07 12.766 1 96.44 69 ARG B O 1
ATOM 1765 N N . CYS B 1 70 ? -8.148 6.051 13.734 1 97.31 70 CYS B N 1
ATOM 1766 C CA . CYS B 1 70 ? -6.707 5.816 13.75 1 97.31 70 CYS B CA 1
ATOM 1767 C C . CYS B 1 70 ? -6.301 4.992 14.969 1 97.31 70 CYS B C 1
ATOM 1769 O O . CYS B 1 70 ? -6.473 5.434 16.109 1 97.31 70 CYS B O 1
ATOM 1771 N N . ILE B 1 71 ? -5.766 3.848 14.773 1 96.88 71 ILE B N 1
ATOM 1772 C CA . ILE B 1 71 ? -5.355 2.949 15.844 1 96.88 71 ILE B CA 1
ATOM 1773 C C . ILE B 1 71 ? -3.922 3.271 16.266 1 96.88 71 ILE B C 1
ATOM 1775 O O . ILE B 1 71 ? -3.604 3.266 17.453 1 96.88 71 ILE B O 1
ATOM 1779 N N . PHE B 1 72 ? -3.055 3.49 15.289 1 97.19 72 PHE B N 1
ATOM 1780 C CA . PHE B 1 72 ? -1.66 3.818 15.562 1 97.19 72 PHE B CA 1
ATOM 1781 C C . PHE B 1 72 ? -1.062 4.633 14.422 1 97.19 72 PHE B C 1
ATOM 1783 O O . PHE B 1 72 ? -1.386 4.402 13.258 1 97.19 72 PHE B O 1
ATOM 1790 N N . GLN B 1 73 ? -0.266 5.562 14.688 1 95.69 73 GLN B N 1
ATOM 1791 C CA . GLN B 1 73 ? 0.494 6.344 13.719 1 95.69 73 GLN B CA 1
ATOM 1792 C C . GLN B 1 73 ? 1.827 6.801 14.305 1 95.69 73 GLN B C 1
ATOM 1794 O O . GLN B 1 73 ? 1.858 7.492 15.32 1 95.69 73 GLN B O 1
ATOM 1799 N N . GLY B 1 74 ? 2.877 6.387 13.734 1 93.69 74 GLY B N 1
ATOM 1800 C CA . GLY B 1 74 ? 4.184 6.781 14.242 1 93.69 74 GLY B CA 1
ATOM 1801 C C . GLY B 1 74 ? 5.262 5.746 13.984 1 93.69 74 GLY B C 1
ATOM 1802 O O . GLY B 1 74 ? 5.18 4.98 13.023 1 93.69 74 GLY B O 1
ATOM 1803 N N . SER B 1 75 ? 6.312 5.914 14.734 1 92.5 75 SER B N 1
ATOM 1804 C CA . SER B 1 75 ? 7.414 4.957 14.656 1 92.5 75 SER B CA 1
ATOM 1805 C C . SER B 1 75 ? 7.332 3.932 15.781 1 92.5 75 SER B C 1
ATOM 1807 O O . SER B 1 75 ? 7.008 4.277 16.922 1 92.5 75 SER B O 1
ATOM 1809 N N . LYS B 1 76 ? 7.469 2.648 15.352 1 93.38 76 LYS B N 1
ATOM 1810 C CA . LYS B 1 76 ? 7.48 1.535 16.297 1 93.38 76 LYS B CA 1
ATOM 1811 C C . LYS B 1 76 ? 8.477 0.463 15.867 1 93.38 76 LYS B C 1
ATOM 1813 O O . LYS B 1 76 ? 8.5 0.054 14.703 1 93.38 76 LYS B O 1
ATOM 1818 N N . PHE B 1 77 ? 9.383 -0.005 16.812 1 93.62 77 PHE B N 1
ATOM 1819 C CA . PHE B 1 77 ? 10.375 -1.039 16.547 1 93.62 77 PHE B CA 1
ATOM 1820 C C . PHE B 1 77 ? 11.188 -0.702 15.312 1 93.62 77 PHE B C 1
ATOM 1822 O O . PHE B 1 77 ? 11.367 -1.548 14.43 1 93.62 77 PHE B O 1
ATOM 1829 N N . GLN B 1 78 ? 11.578 0.51 15.141 1 90.69 78 GLN B N 1
ATOM 1830 C CA . GLN B 1 78 ? 12.445 1.042 14.102 1 90.69 78 GLN B CA 1
ATOM 1831 C C . GLN B 1 78 ? 11.703 1.177 12.773 1 90.69 78 GLN B C 1
ATOM 1833 O O . GLN B 1 78 ? 12.305 1.48 11.742 1 90.69 78 GLN B O 1
ATOM 1838 N N . CYS B 1 79 ? 10.391 0.885 12.781 1 92.12 79 CYS B N 1
ATOM 1839 C CA . CYS B 1 79 ? 9.594 0.995 11.562 1 92.12 79 CYS B CA 1
ATOM 1840 C C . CYS B 1 79 ? 8.609 2.15 11.656 1 92.12 79 CYS B C 1
ATOM 1842 O O . CYS B 1 79 ? 8.227 2.559 12.75 1 92.12 79 CYS B O 1
ATOM 1844 N N . GLU B 1 80 ? 8.25 2.703 10.547 1 92.56 80 GLU B N 1
ATOM 1845 C CA . GLU B 1 80 ? 7.121 3.619 10.453 1 92.56 80 GLU B CA 1
ATOM 1846 C C . GLU B 1 80 ? 5.828 2.871 10.148 1 92.56 80 GLU B C 1
ATOM 1848 O O . GLU B 1 80 ? 5.801 1.998 9.273 1 92.56 80 GLU B O 1
ATOM 1853 N N . LEU B 1 81 ? 4.832 3.186 10.945 1 94.75 81 LEU B N 1
ATOM 1854 C CA . LEU B 1 81 ? 3.605 2.4 10.859 1 94.75 81 LEU B CA 1
ATOM 1855 C C . LEU B 1 81 ? 2.377 3.289 11.016 1 94.75 81 LEU B C 1
ATOM 1857 O O . LEU B 1 81 ? 2.355 4.184 11.867 1 94.75 81 LEU B O 1
ATOM 1861 N N . ILE B 1 82 ? 1.4 3.09 10.117 1 96.56 82 ILE B N 1
ATOM 1862 C CA . ILE B 1 82 ? 0.076 3.684 10.273 1 96.56 82 ILE B CA 1
ATOM 1863 C C . ILE B 1 82 ? -0.987 2.588 10.234 1 96.56 82 ILE B C 1
ATOM 1865 O O . ILE B 1 82 ? -1.002 1.762 9.32 1 96.56 82 ILE B O 1
ATOM 1869 N N . CYS B 1 83 ? -1.801 2.506 11.273 1 96.94 83 CYS B N 1
ATOM 1870 C CA . CYS B 1 83 ? -2.91 1.563 11.367 1 96.94 83 CYS B CA 1
ATOM 1871 C C . CYS B 1 83 ? -4.242 2.297 11.477 1 96.94 83 CYS B C 1
ATOM 1873 O O . CYS B 1 83 ? -4.469 3.037 12.438 1 96.94 83 CYS B O 1
ATOM 1875 N N . VAL B 1 84 ? -5.105 2.051 10.469 1 97 84 VAL B N 1
ATOM 1876 C CA . VAL B 1 84 ? -6.402 2.719 10.445 1 97 84 VAL B CA 1
ATOM 1877 C C . VAL B 1 84 ? -7.508 1.688 10.242 1 97 84 VAL B C 1
ATOM 1879 O O . VAL B 1 84 ? -7.344 0.734 9.484 1 97 84 VAL B O 1
ATOM 1882 N N . LYS B 1 85 ? -8.578 1.889 11 1 95.94 85 LYS B N 1
ATOM 1883 C CA . LYS B 1 85 ? -9.773 1.081 10.805 1 95.94 85 LYS B CA 1
ATOM 1884 C C . LYS B 1 85 ? -10.883 1.892 10.133 1 95.94 85 LYS B C 1
ATOM 1886 O O . LYS B 1 85 ? -11.328 2.904 10.672 1 95.94 85 LYS B O 1
ATOM 1891 N N . LEU B 1 86 ? -11.266 1.497 8.922 1 93.31 86 LEU B N 1
ATOM 1892 C CA . LEU B 1 86 ? -12.406 2.117 8.258 1 93.31 86 LEU B CA 1
ATOM 1893 C C . LEU B 1 86 ? -13.719 1.676 8.898 1 93.31 86 LEU B C 1
ATOM 1895 O O . LEU B 1 86 ? -13.961 0.478 9.055 1 93.31 86 LEU B O 1
ATOM 1899 N N . LEU B 1 87 ? -14.508 2.664 9.25 1 92.12 87 LEU B N 1
ATOM 1900 C CA . LEU B 1 87 ? -15.766 2.373 9.938 1 92.12 87 LEU B CA 1
ATOM 1901 C C . LEU B 1 87 ? -16.922 2.359 8.953 1 92.12 87 LEU B C 1
ATOM 1903 O O . LEU B 1 87 ? -17.828 3.195 9.039 1 92.12 87 LEU B O 1
ATOM 1907 N N . ILE B 1 88 ? -16.984 1.477 8.031 1 86.25 88 ILE B N 1
ATOM 1908 C CA . ILE B 1 88 ? -18.047 1.238 7.062 1 86.25 88 ILE B CA 1
ATOM 1909 C C . ILE B 1 88 ? -18.828 -0.008 7.457 1 86.25 88 ILE B C 1
ATOM 1911 O O . ILE B 1 88 ? -18.641 -0.556 8.547 1 86.25 88 ILE B O 1
ATOM 1915 N N . ALA B 1 89 ? -19.859 -0.419 6.691 1 83.06 89 ALA B N 1
ATOM 1916 C CA . ALA B 1 89 ? -20.719 -1.548 7.031 1 83.06 89 ALA B CA 1
ATOM 1917 C C . ALA B 1 89 ? -19.891 -2.779 7.395 1 83.06 89 ALA B C 1
ATOM 1919 O O . ALA B 1 89 ? -20.156 -3.434 8.406 1 83.06 89 ALA B O 1
ATOM 1920 N N . GLN B 1 90 ? -18.906 -3.053 6.617 1 85.38 90 GLN B N 1
ATOM 1921 C CA . GLN B 1 90 ? -17.906 -4.07 6.922 1 85.38 90 GLN B CA 1
ATOM 1922 C C . GLN B 1 90 ? -16.547 -3.443 7.164 1 85.38 90 GLN B C 1
ATOM 1924 O O . GLN B 1 90 ? -15.82 -3.125 6.211 1 85.38 90 GLN B O 1
ATOM 1929 N N . PRO B 1 91 ? -16.234 -3.277 8.477 1 90.19 91 PRO B N 1
ATOM 1930 C CA . PRO B 1 91 ? -14.992 -2.559 8.789 1 90.19 91 PRO B CA 1
ATOM 1931 C C . PRO B 1 91 ? -13.766 -3.211 8.164 1 90.19 91 PRO B C 1
ATOM 1933 O O . PRO B 1 91 ? -13.695 -4.438 8.062 1 90.19 91 PRO B O 1
ATOM 1936 N N . ILE B 1 92 ? -12.828 -2.389 7.812 1 92.19 92 ILE B N 1
ATOM 1937 C CA . ILE B 1 92 ? -11.586 -2.84 7.203 1 92.19 92 ILE B CA 1
ATOM 1938 C C . ILE B 1 92 ? -10.398 -2.221 7.938 1 92.19 92 ILE B C 1
ATOM 1940 O O . ILE B 1 92 ? -10.359 -1.008 8.156 1 92.19 92 ILE B O 1
ATOM 1944 N N . LEU B 1 93 ? -9.484 -3.064 8.367 1 94.75 93 LEU B N 1
ATOM 1945 C CA . LEU B 1 93 ? -8.234 -2.584 8.953 1 94.75 93 LEU B CA 1
ATOM 1946 C C . LEU B 1 93 ? -7.18 -2.365 7.875 1 94.75 93 LEU B C 1
ATOM 1948 O O . LEU B 1 93 ? -6.867 -3.283 7.109 1 94.75 93 LEU B O 1
ATOM 1952 N N . ILE B 1 94 ? -6.676 -1.147 7.758 1 94.69 94 ILE B N 1
ATOM 1953 C CA . ILE B 1 94 ? -5.621 -0.809 6.809 1 94.69 94 ILE B CA 1
ATOM 1954 C C . ILE B 1 94 ? -4.316 -0.534 7.559 1 94.69 94 ILE B C 1
ATOM 1956 O O . ILE B 1 94 ? -4.289 0.281 8.484 1 94.69 94 ILE B O 1
ATOM 1960 N N . ILE B 1 95 ? -3.291 -1.229 7.152 1 94.38 95 ILE B N 1
ATOM 1961 C CA . ILE B 1 95 ? -1.981 -1.059 7.773 1 94.38 95 ILE B CA 1
ATOM 1962 C C . ILE B 1 95 ? -0.958 -0.648 6.719 1 94.38 95 ILE B C 1
ATOM 1964 O O . ILE B 1 95 ? -0.804 -1.324 5.695 1 94.38 95 ILE B O 1
ATOM 1968 N N . CYS B 1 96 ? -0.332 0.448 6.918 1 94.44 96 CYS B N 1
ATOM 1969 C CA . CYS B 1 96 ? 0.764 0.921 6.082 1 94.44 96 CYS B CA 1
ATOM 1970 C C . CYS B 1 96 ? 2.078 0.927 6.852 1 94.44 96 CYS B C 1
ATOM 1972 O O . CYS B 1 96 ? 2.182 1.559 7.906 1 94.44 96 CYS B O 1
ATOM 1974 N N . ILE B 1 97 ? 3.094 0.252 6.293 1 91.25 97 ILE B N 1
ATOM 1975 C CA . ILE B 1 97 ? 4.336 0.11 7.047 1 91.25 97 ILE B CA 1
ATOM 1976 C C . ILE B 1 97 ? 5.527 0.399 6.133 1 91.25 97 ILE B C 1
ATOM 1978 O O . ILE B 1 97 ? 5.539 -0.005 4.969 1 91.25 97 ILE B O 1
ATOM 1982 N N . TYR B 1 98 ? 6.449 1.125 6.598 1 88.94 98 TYR B N 1
ATOM 1983 C CA . TYR B 1 98 ? 7.785 1.26 6.027 1 88.94 98 TYR B CA 1
ATOM 1984 C C . TYR B 1 98 ? 8.844 0.689 6.965 1 88.94 98 TYR B C 1
ATOM 1986 O O . TYR B 1 98 ? 9.047 1.208 8.062 1 88.94 98 TYR B O 1
ATOM 1994 N N . ARG B 1 99 ? 9.523 -0.331 6.512 1 86.62 99 ARG B N 1
ATOM 1995 C CA . ARG B 1 99 ? 10.625 -0.947 7.25 1 86.62 99 ARG B CA 1
ATOM 1996 C C . ARG B 1 99 ? 11.969 -0.532 6.672 1 86.62 99 ARG B C 1
ATOM 1998 O O . ARG B 1 99 ? 12.328 -0.927 5.559 1 86.62 99 ARG B O 1
ATOM 2005 N N . PRO B 1 100 ? 12.711 0.188 7.469 1 85.12 100 PRO B N 1
ATOM 2006 C CA . PRO B 1 100 ? 14.008 0.618 6.938 1 85.12 100 PRO B CA 1
ATOM 2007 C C . PRO B 1 100 ? 14.961 -0.547 6.711 1 85.12 100 PRO B C 1
ATOM 2009 O O . PRO B 1 100 ? 14.852 -1.586 7.367 1 85.12 100 PRO B O 1
ATOM 2012 N N . PRO B 1 101 ? 15.883 -0.329 5.777 1 78.88 101 PRO B N 1
ATOM 2013 C CA . PRO B 1 101 ? 16.828 -1.404 5.465 1 78.88 101 PRO B CA 1
ATOM 2014 C C . PRO B 1 101 ? 17.688 -1.795 6.66 1 78.88 101 PRO B C 1
ATOM 2016 O O . PRO B 1 101 ? 18.156 -2.936 6.75 1 78.88 101 PRO B O 1
ATOM 2019 N N . ASP B 1 102 ? 17.859 -0.903 7.559 1 82.19 102 ASP B N 1
ATOM 2020 C CA . ASP B 1 102 ? 18.75 -1.172 8.688 1 82.19 102 ASP B CA 1
ATOM 2021 C C . ASP B 1 102 ? 17.969 -1.698 9.891 1 82.19 102 ASP B C 1
ATOM 2023 O O . ASP B 1 102 ? 18.531 -1.864 10.969 1 82.19 102 ASP B O 1
ATOM 2027 N N . CYS B 1 103 ? 16.688 -1.961 9.695 1 85.19 103 CYS B N 1
ATOM 2028 C CA . CYS B 1 103 ? 15.891 -2.541 10.773 1 85.19 103 CYS B CA 1
ATOM 2029 C C . CYS B 1 103 ? 16.391 -3.93 11.141 1 85.19 103 CYS B C 1
ATOM 2031 O O . CYS B 1 103 ? 16.641 -4.762 10.258 1 85.19 103 CYS B O 1
ATOM 2033 N N . THR B 1 104 ? 16.562 -4.176 12.469 1 85.19 104 THR B N 1
ATOM 2034 C CA . THR B 1 104 ? 17.109 -5.441 12.938 1 85.19 104 THR B CA 1
ATOM 2035 C C . THR B 1 104 ? 16.078 -6.555 12.82 1 85.19 104 THR B C 1
ATOM 2037 O O . THR B 1 104 ? 14.867 -6.289 12.75 1 85.19 104 THR B O 1
ATOM 2040 N N . VAL B 1 105 ? 16.578 -7.777 12.82 1 83.06 105 VAL B N 1
ATOM 2041 C CA . VAL B 1 105 ? 15.703 -8.945 12.789 1 83.06 105 VAL B CA 1
ATOM 2042 C C . VAL B 1 105 ? 14.805 -8.953 14.023 1 83.06 105 VAL B C 1
ATOM 2044 O O . VAL B 1 105 ? 13.609 -9.258 13.93 1 83.06 105 VAL B O 1
ATOM 2047 N N . LYS B 1 106 ? 15.414 -8.633 15.133 1 87.69 106 LYS B N 1
ATOM 2048 C CA . LYS B 1 106 ? 14.656 -8.602 16.375 1 87.69 106 LYS B CA 1
ATOM 2049 C C . LYS B 1 106 ? 13.508 -7.605 16.297 1 87.69 106 LYS B C 1
ATOM 2051 O O . LYS B 1 106 ? 12.367 -7.934 16.641 1 87.69 106 LYS B O 1
ATOM 2056 N N . ASN B 1 107 ? 13.766 -6.465 15.82 1 90.56 107 ASN B N 1
ATOM 2057 C CA . ASN B 1 107 ? 12.734 -5.434 15.711 1 90.56 107 ASN B CA 1
ATOM 2058 C C . ASN B 1 107 ? 11.703 -5.781 14.641 1 90.56 107 ASN B C 1
ATOM 2060 O O . ASN B 1 107 ? 10.523 -5.457 14.781 1 90.56 107 ASN B O 1
ATOM 2064 N N . THR B 1 108 ? 12.133 -6.383 13.625 1 85.5 108 THR B N 1
ATOM 2065 C CA . THR B 1 108 ? 11.211 -6.867 12.602 1 85.5 108 THR B CA 1
ATOM 2066 C C . THR B 1 108 ? 10.211 -7.852 13.195 1 85.5 108 THR B C 1
ATOM 2068 O O . THR B 1 108 ? 9.008 -7.746 12.953 1 85.5 108 THR B O 1
ATOM 2071 N N . ARG B 1 109 ? 10.695 -8.75 14 1 84.69 109 ARG B N 1
ATOM 2072 C CA . ARG B 1 109 ? 9.812 -9.727 14.625 1 84.69 109 ARG B CA 1
ATOM 2073 C C . ARG B 1 109 ? 8.82 -9.047 15.562 1 84.69 109 ARG B C 1
ATOM 2075 O O . ARG B 1 109 ? 7.645 -9.406 15.594 1 84.69 109 ARG B O 1
ATOM 2082 N N . LYS B 1 110 ? 9.266 -8.141 16.25 1 91.62 110 LYS B N 1
ATOM 2083 C CA . LYS B 1 110 ? 8.406 -7.418 17.188 1 91.62 110 LYS B CA 1
ATOM 2084 C C . LYS B 1 110 ? 7.285 -6.684 16.453 1 91.62 110 LYS B C 1
ATOM 2086 O O . LYS B 1 110 ? 6.125 -6.734 16.875 1 91.62 110 LYS B O 1
ATOM 2091 N N . ILE B 1 111 ? 7.641 -6.023 15.391 1 91.75 111 ILE B N 1
ATOM 2092 C CA . ILE B 1 111 ? 6.637 -5.246 14.68 1 91.75 111 ILE B CA 1
ATOM 2093 C C . ILE B 1 111 ? 5.629 -6.188 14.023 1 91.75 111 ILE B C 1
ATOM 2095 O O . ILE B 1 111 ? 4.438 -5.883 13.961 1 91.75 111 ILE B O 1
ATOM 2099 N N . LEU B 1 112 ? 6.086 -7.266 13.508 1 87.25 112 LEU B N 1
ATOM 2100 C CA . LEU B 1 112 ? 5.191 -8.242 12.891 1 87.25 112 LEU B CA 1
ATOM 2101 C C . LEU B 1 112 ? 4.242 -8.836 13.922 1 87.25 112 LEU B C 1
ATOM 2103 O O . LEU B 1 112 ? 3.061 -9.047 13.641 1 87.25 112 LEU B O 1
ATOM 2107 N N . LYS B 1 113 ? 4.781 -9.109 15.047 1 87.19 113 LYS B N 1
ATOM 2108 C CA . LYS B 1 113 ? 3.93 -9.594 16.141 1 87.19 113 LYS B CA 1
ATOM 2109 C C . LYS B 1 113 ? 2.871 -8.555 16.5 1 87.19 113 LYS B C 1
ATOM 2111 O O . LYS B 1 113 ? 1.714 -8.906 16.75 1 87.19 113 LYS B O 1
ATOM 2116 N N . TYR B 1 114 ? 3.279 -7.379 16.578 1 92.19 114 TYR B N 1
ATOM 2117 C CA . TYR B 1 114 ? 2.346 -6.297 16.875 1 92.19 114 TYR B CA 1
ATOM 2118 C C . TYR B 1 114 ? 1.225 -6.254 15.836 1 92.19 114 TYR B C 1
ATOM 2120 O O . TYR B 1 114 ? 0.048 -6.16 16.188 1 92.19 114 TYR B O 1
ATOM 2128 N N . ILE B 1 115 ? 1.587 -6.324 14.586 1 89.88 115 ILE B N 1
ATOM 2129 C CA . ILE B 1 115 ? 0.623 -6.305 13.492 1 89.88 115 ILE B CA 1
ATOM 2130 C C . ILE B 1 115 ? -0.297 -7.52 13.594 1 89.88 115 ILE B C 1
ATOM 2132 O O . ILE B 1 115 ? -1.517 -7.395 13.469 1 89.88 115 ILE B O 1
ATOM 2136 N N . TYR B 1 116 ? 0.288 -8.586 13.859 1 86.81 116 TYR B N 1
ATOM 2137 C CA . TYR B 1 116 ? -0.485 -9.812 13.984 1 86.81 116 TYR B CA 1
ATOM 2138 C C . TYR B 1 116 ? -1.54 -9.688 15.078 1 86.81 116 TYR B C 1
ATOM 2140 O O . TYR B 1 116 ? -2.684 -10.109 14.898 1 86.81 116 TYR B O 1
ATOM 2148 N N . ASN B 1 117 ? -1.149 -9.156 16.172 1 89.5 117 ASN B N 1
ATOM 2149 C CA . ASN B 1 117 ? -2.078 -8.961 17.281 1 89.5 117 ASN B CA 1
ATOM 2150 C C . ASN B 1 117 ? -3.219 -8.023 16.891 1 89.5 117 ASN B C 1
ATOM 2152 O O . ASN B 1 117 ? -4.359 -8.227 17.297 1 89.5 117 ASN B O 1
ATOM 2156 N N . LEU B 1 118 ? -2.934 -7.027 16.125 1 88.81 118 LEU B N 1
ATOM 2157 C CA . LEU B 1 118 ? -3.961 -6.098 15.664 1 88.81 118 LEU B CA 1
ATOM 2158 C C . LEU B 1 118 ? -4.969 -6.805 14.758 1 88.81 118 LEU B C 1
ATOM 2160 O O . LEU B 1 118 ? -6.16 -6.488 14.789 1 88.81 118 LEU B O 1
ATOM 2164 N N . LEU B 1 119 ? -4.465 -7.711 13.984 1 86.88 119 LEU B N 1
ATOM 2165 C CA . LEU B 1 119 ? -5.301 -8.438 13.039 1 86.88 119 LEU B CA 1
ATOM 2166 C C . LEU B 1 119 ? -6.262 -9.375 13.766 1 86.88 119 LEU B C 1
ATOM 2168 O O . LEU B 1 119 ? -7.285 -9.781 13.203 1 86.88 119 LEU B O 1
ATOM 2172 N N . GLY B 1 120 ? -5.945 -9.719 14.945 1 83.31 120 GLY B N 1
ATOM 2173 C CA . GLY B 1 120 ? -6.777 -10.633 15.711 1 83.31 120 GLY B CA 1
ATOM 2174 C C . GLY B 1 120 ? -8.188 -10.125 15.914 1 83.31 120 GLY B C 1
ATOM 2175 O O . GLY B 1 120 ? -9.117 -10.914 16.094 1 83.31 120 GLY B O 1
ATOM 2176 N N . ASN B 1 121 ? -8.445 -8.867 15.766 1 80.56 121 ASN B N 1
ATOM 2177 C CA . ASN B 1 121 ? -9.742 -8.273 16.078 1 80.56 121 ASN B CA 1
ATOM 2178 C C . ASN B 1 121 ? -10.453 -7.789 14.805 1 80.56 121 ASN B C 1
ATOM 2180 O O . ASN B 1 121 ? -11.305 -6.902 14.867 1 80.56 121 ASN B O 1
ATOM 2184 N N . THR B 1 122 ? -9.977 -8.32 13.664 1 84.56 122 THR B N 1
ATOM 2185 C CA . THR B 1 122 ? -10.594 -7.848 12.43 1 84.56 122 THR B CA 1
ATOM 2186 C C . THR B 1 122 ? -10.828 -9.008 11.469 1 84.56 122 THR B C 1
ATOM 2188 O O . THR B 1 122 ? -10.164 -10.039 11.555 1 84.56 122 THR B O 1
ATOM 2191 N N . LYS B 1 123 ? -11.828 -8.898 10.672 1 86.19 123 LYS B N 1
ATOM 2192 C CA . LYS B 1 123 ? -12.141 -9.906 9.672 1 86.19 123 LYS B CA 1
ATOM 2193 C C . LYS B 1 123 ? -11.523 -9.555 8.32 1 86.19 123 LYS B C 1
ATOM 2195 O O . LYS B 1 123 ? -11.164 -10.438 7.543 1 86.19 123 LYS B O 1
ATOM 2200 N N . ARG B 1 124 ? -11.461 -8.266 8.094 1 89.38 124 ARG B N 1
ATOM 2201 C CA . ARG B 1 124 ? -10.984 -7.773 6.809 1 89.38 124 ARG B CA 1
ATOM 2202 C C . ARG B 1 124 ? -9.805 -6.82 6.992 1 89.38 124 ARG B C 1
ATOM 2204 O O . ARG B 1 124 ? -9.844 -5.93 7.844 1 89.38 124 ARG B O 1
ATOM 2211 N N . TYR B 1 125 ? -8.758 -7.074 6.227 1 91.38 125 TYR B N 1
ATOM 2212 C CA . TYR B 1 125 ? -7.598 -6.203 6.387 1 91.38 125 TYR B CA 1
ATOM 2213 C C . TYR B 1 125 ? -6.891 -5.98 5.055 1 91.38 125 TYR B C 1
ATOM 2215 O O . TYR B 1 125 ? -7.051 -6.773 4.121 1 91.38 125 TYR B O 1
ATOM 2223 N N . ILE B 1 126 ? -6.25 -4.844 4.941 1 91 126 ILE B N 1
ATOM 2224 C CA . ILE B 1 126 ? -5.316 -4.516 3.865 1 91 126 ILE B CA 1
ATOM 2225 C C . ILE B 1 126 ? -3.977 -4.09 4.457 1 91 126 ILE B C 1
ATOM 2227 O O . ILE B 1 126 ? -3.918 -3.182 5.289 1 91 126 ILE B O 1
ATOM 2231 N N . ILE B 1 127 ? -2.951 -4.789 4.098 1 89.81 127 ILE B N 1
ATOM 2232 C CA . ILE B 1 127 ? -1.61 -4.422 4.543 1 89.81 127 ILE B CA 1
ATOM 2233 C C . ILE B 1 127 ? -0.792 -3.926 3.352 1 89.81 127 ILE B C 1
ATOM 2235 O O . ILE B 1 127 ? -0.785 -4.555 2.291 1 89.81 127 ILE B O 1
ATOM 2239 N N . LEU B 1 128 ? -0.178 -2.809 3.611 1 85.81 128 LEU B N 1
ATOM 2240 C CA . LEU B 1 128 ? 0.662 -2.191 2.59 1 85.81 128 LEU B CA 1
ATOM 2241 C C . LEU B 1 128 ? 2.045 -1.872 3.146 1 85.81 128 LEU B C 1
ATOM 2243 O O . LEU B 1 128 ? 2.17 -1.379 4.27 1 85.81 128 LEU B O 1
ATOM 2247 N N . GLY B 1 129 ? 3.092 -2.211 2.324 1 82.69 129 GLY B N 1
ATOM 2248 C CA . GLY B 1 129 ? 4.344 -1.814 2.949 1 82.69 129 GLY B CA 1
ATOM 2249 C C . GLY B 1 129 ? 5.543 -1.965 2.033 1 82.69 129 GLY B C 1
ATOM 2250 O O . GLY B 1 129 ? 5.453 -2.609 0.986 1 82.69 129 GLY B O 1
ATOM 2251 N N . ASP B 1 130 ? 6.516 -1.275 2.375 1 81.5 130 ASP B N 1
ATOM 2252 C CA . ASP B 1 130 ? 7.895 -1.434 1.916 1 81.5 130 ASP B CA 1
ATOM 2253 C C . ASP B 1 130 ? 8.758 -2.086 2.99 1 81.5 130 ASP B C 1
ATOM 2255 O O . ASP B 1 130 ? 9.133 -1.439 3.971 1 81.5 130 ASP B O 1
ATOM 2259 N N . PHE B 1 131 ? 9.047 -3.307 2.787 1 71.12 131 PHE B N 1
ATOM 2260 C CA . PHE B 1 131 ? 9.742 -4.07 3.818 1 71.12 131 PHE B CA 1
ATOM 2261 C C . PHE B 1 131 ? 11.25 -4.035 3.6 1 71.12 131 PHE B C 1
ATOM 2263 O O . PHE B 1 131 ? 12.023 -4.352 4.508 1 71.12 131 PHE B O 1
ATOM 2270 N N . ASN B 1 132 ? 11.68 -3.418 2.52 1 66.25 132 ASN B N 1
ATOM 2271 C CA . ASN B 1 132 ? 13.094 -3.25 2.203 1 66.25 132 ASN B CA 1
ATOM 2272 C C . ASN B 1 132 ? 13.914 -4.453 2.654 1 66.25 132 ASN B C 1
ATOM 2274 O O . ASN B 1 132 ? 14.961 -4.2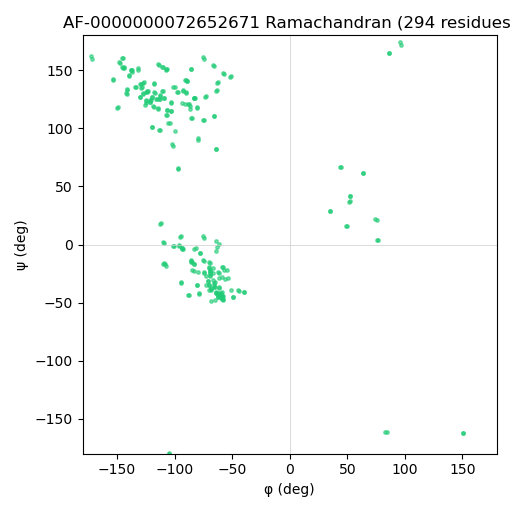97 3.287 1 66.25 132 ASN B O 1
ATOM 2278 N N . SER B 1 133 ? 13.609 -5.59 2.768 1 56.47 133 SER B N 1
ATOM 2279 C CA . SER B 1 133 ? 14.375 -6.688 3.34 1 56.47 133 SER B CA 1
ATOM 2280 C C . SER B 1 133 ? 15 -7.555 2.246 1 56.47 133 SER B C 1
ATOM 2282 O O . SER B 1 133 ? 14.383 -8.516 1.787 1 56.47 133 SER B O 1
ATOM 2284 N N . PRO B 1 134 ? 16.188 -6.984 1.878 1 51.59 134 PRO B N 1
ATOM 2285 C CA . PRO B 1 134 ? 16.828 -7.922 0.959 1 51.59 134 PRO B CA 1
ATOM 2286 C C . PRO B 1 134 ? 17.062 -9.297 1.582 1 51.59 134 PRO B C 1
ATOM 2288 O O . PRO B 1 134 ? 17.047 -10.312 0.876 1 51.59 134 PRO B O 1
ATOM 2291 N N . ASN B 1 135 ? 17.625 -9.312 3 1 44.69 135 ASN B N 1
ATOM 2292 C CA . ASN B 1 135 ? 18.109 -10.508 3.676 1 44.69 135 ASN B CA 1
ATOM 2293 C C . ASN B 1 135 ? 17.094 -11.062 4.664 1 44.69 135 ASN B C 1
ATOM 2295 O O . ASN B 1 135 ? 17.438 -11.82 5.566 1 44.69 135 ASN B O 1
ATOM 2299 N N . ILE B 1 136 ? 16.062 -10.688 4.961 1 37.81 136 ILE B N 1
ATOM 2300 C CA . ILE B 1 136 ? 15.258 -11.211 6.066 1 37.81 136 ILE B CA 1
ATOM 2301 C C . ILE B 1 136 ? 14.859 -12.656 5.77 1 37.81 136 ILE B C 1
ATOM 2303 O O . ILE B 1 136 ? 14.359 -12.961 4.684 1 37.81 136 ILE B O 1
ATOM 2307 N N . ASN B 1 137 ? 15.555 -13.633 6.688 1 34.78 137 ASN B N 1
ATOM 2308 C CA . ASN B 1 137 ? 15.117 -15.023 6.758 1 34.78 137 ASN B CA 1
ATOM 2309 C C . ASN B 1 137 ? 13.703 -15.141 7.305 1 34.78 137 ASN B C 1
ATOM 2311 O O . ASN B 1 137 ? 13.469 -14.938 8.5 1 34.78 137 ASN B O 1
ATOM 2315 N N . TRP B 1 138 ? 12.742 -14.992 6.637 1 32.19 138 TRP B N 1
ATOM 2316 C CA . TRP B 1 138 ? 11.336 -15 7.031 1 32.19 138 TRP B CA 1
ATOM 2317 C C . TRP B 1 138 ? 10.953 -16.359 7.613 1 32.19 138 TRP B C 1
ATOM 2319 O O . TRP B 1 138 ? 9.836 -16.531 8.109 1 32.19 138 TRP B O 1
ATOM 2329 N N . ASN B 1 139 ? 11.711 -17.406 7.773 1 29.73 139 ASN B N 1
ATOM 2330 C CA . ASN B 1 139 ? 11.438 -18.703 8.406 1 29.73 139 ASN B CA 1
ATOM 2331 C C . ASN B 1 139 ? 11.211 -18.547 9.914 1 29.73 139 ASN B C 1
ATOM 2333 O O . ASN B 1 139 ? 10.766 -19.484 10.578 1 29.73 139 ASN B O 1
ATOM 2337 N N . MET B 1 140 ? 11.578 -17.641 10.484 1 28.28 140 MET B N 1
ATOM 2338 C CA . MET B 1 140 ? 11.555 -17.703 11.938 1 28.28 140 MET B CA 1
ATOM 2339 C C . MET B 1 140 ? 10.125 -17.719 12.461 1 28.28 140 MET B C 1
ATOM 2341 O O . MET B 1 140 ? 9.852 -18.281 13.523 1 28.28 140 MET B O 1
ATOM 2345 N N . LEU B 1 141 ? 9.312 -16.859 12 1 30.44 141 LEU B N 1
ATOM 2346 C CA . LEU B 1 141 ? 8.109 -16.672 12.797 1 30.44 141 LEU B CA 1
ATOM 2347 C C . LEU B 1 141 ? 7.168 -17.875 12.648 1 30.44 141 LEU B C 1
ATOM 2349 O O . LEU B 1 141 ? 6.156 -17.953 13.344 1 30.44 141 LEU B O 1
ATOM 2353 N N . ALA B 1 142 ? 7.184 -18.562 11.633 1 29.28 142 ALA B N 1
ATOM 2354 C CA . ALA B 1 142 ? 6.242 -19.672 11.633 1 29.28 142 ALA B CA 1
ATOM 2355 C C . ALA B 1 142 ? 6.48 -20.594 12.828 1 29.28 142 ALA B C 1
ATOM 2357 O O . ALA B 1 142 ? 5.695 -21.516 13.078 1 29.28 142 ALA B O 1
ATOM 2358 N N . ALA B 1 143 ? 7.609 -20.578 13.391 1 28.19 143 ALA B N 1
ATOM 2359 C CA . ALA B 1 143 ? 7.859 -21.547 14.438 1 28.19 143 ALA B CA 1
ATOM 2360 C C . ALA B 1 143 ? 7.129 -21.188 15.727 1 28.19 143 ALA B C 1
ATOM 2362 O O . ALA B 1 143 ? 7.355 -21.781 16.781 1 28.19 143 ALA B O 1
ATOM 2363 N N . SER B 1 144 ? 6.391 -20.297 15.805 1 29.3 144 SER B N 1
ATOM 2364 C CA . SER B 1 144 ? 5.859 -20.203 17.156 1 29.3 144 SER B CA 1
ATOM 2365 C C . SER B 1 144 ? 5.047 -21.438 17.516 1 29.3 144 SER B C 1
ATOM 2367 O O . SER B 1 144 ? 4.469 -21.516 18.609 1 29.3 144 SER B O 1
ATOM 2369 N N . ASP B 1 145 ? 4.793 -22.391 16.844 1 28.55 145 ASP B N 1
ATOM 2370 C CA . ASP B 1 145 ? 4.371 -23.516 17.672 1 28.55 145 ASP B CA 1
ATOM 2371 C C . ASP B 1 145 ? 5.457 -23.906 18.672 1 28.55 145 ASP B C 1
ATOM 2373 O O . ASP B 1 145 ? 5.211 -24.688 19.594 1 28.55 145 ASP B O 1
ATOM 2377 N N . GLN B 1 146 ? 6.777 -23.734 18.516 1 25.64 146 GLN B N 1
ATOM 2378 C CA . GLN B 1 146 ? 7.723 -24.234 19.516 1 25.64 146 GLN B CA 1
ATOM 2379 C C . GLN B 1 146 ? 7.922 -23.234 20.641 1 25.64 146 GLN B C 1
ATOM 2381 O O . GLN B 1 146 ? 8.688 -23.484 21.578 1 25.64 146 GLN B O 1
ATOM 2386 N N . ILE B 1 147 ? 7.578 -22.062 20.641 1 25.75 147 ILE B N 1
ATOM 2387 C CA . ILE B 1 147 ? 7.805 -21.297 21.875 1 25.75 147 ILE B CA 1
ATOM 2388 C C . ILE B 1 147 ? 6.875 -21.812 22.969 1 25.75 147 ILE B C 1
ATOM 2390 O O . ILE B 1 147 ? 7.172 -21.656 24.156 1 25.75 147 ILE B O 1
ATOM 2394 N N . GLY B 1 148 ? 5.703 -22.172 22.719 1 20.73 148 GLY B N 1
ATOM 2395 C CA . GLY B 1 148 ? 5.012 -22.719 23.875 1 20.73 148 GLY B CA 1
ATOM 2396 C C . GLY B 1 148 ? 5.324 -24.172 24.125 1 20.73 148 GLY B C 1
ATOM 2397 O O . GLY B 1 148 ? 4.754 -24.797 25.016 1 20.73 148 GLY B O 1
ATOM 2398 N N . LYS B 1 149 ? 6.109 -24.875 23.281 1 20.12 149 LYS B N 1
ATOM 2399 C CA . LYS B 1 149 ? 6.406 -26.172 23.891 1 20.12 149 LYS B CA 1
ATOM 2400 C C . LYS B 1 149 ? 7.703 -26.109 24.688 1 20.12 149 LYS B C 1
ATOM 2402 O O . LYS B 1 149 ? 8.625 -25.359 24.344 1 20.12 149 LYS B O 1
#

Solvent-accessible surface area (backbone atoms only — not comparable to full-atom values): 15603 Å² total; per-residue (Å²): 139,76,24,67,42,27,54,48,51,56,50,57,56,83,87,33,50,37,35,38,38,39,31,40,62,55,44,40,79,90,66,54,60,65,70,58,51,13,57,90,69,39,24,48,65,46,68,8,45,38,85,88,49,90,45,42,14,25,36,40,34,33,26,56,90,58,55,66,44,80,76,44,66,26,68,52,62,75,19,18,33,36,32,34,34,37,66,54,98,73,50,34,37,39,35,42,34,22,33,47,72,81,49,47,71,68,30,50,52,51,44,43,50,53,51,30,60,61,50,72,79,49,58,28,37,37,40,36,33,34,55,44,51,90,76,47,75,14,67,62,60,68,46,56,71,56,70,82,96,142,69,25,63,44,26,51,47,52,49,52,54,54,84,88,32,49,36,36,39,37,39,31,41,63,55,44,40,79,89,66,52,61,66,67,59,50,14,58,91,68,40,24,47,65,45,69,8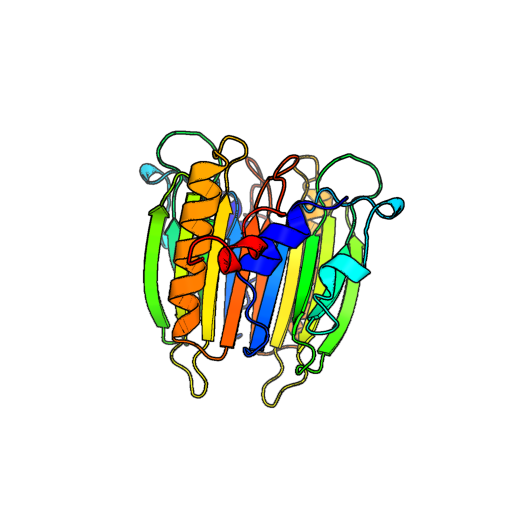,44,37,86,88,50,89,43,42,13,26,36,40,36,32,27,56,89,58,55,66,45,79,77,45,65,27,68,50,62,75,20,18,33,37,31,34,35,38,65,55,99,73,50,35,38,38,35,42,36,22,32,47,71,81,49,48,71,69,32,50,52,52,44,44,49,52,51,31,60,61,48,71,79,49,59,29,37,38,40,36,33,34,55,45,53,90,75,49,73,15,71,61,64,72,46,58,71,56,72,81,98

InterPro domains:
  IPR005135 Endonuclease/exonuclease/phosphatase [PF14529] (92-140)
  IPR036691 Endonuclease/exonuclease/phosphatase superfamily [G3DSA:3.60.10.10] (1-147)
  IPR036691 Endonuclease/exonuclease/phosphatase superfamily [SSF56219] (2-140)

Organism: Meloidogyne incognita (NCBI:txid6306)